Protein AF-A0A2V8V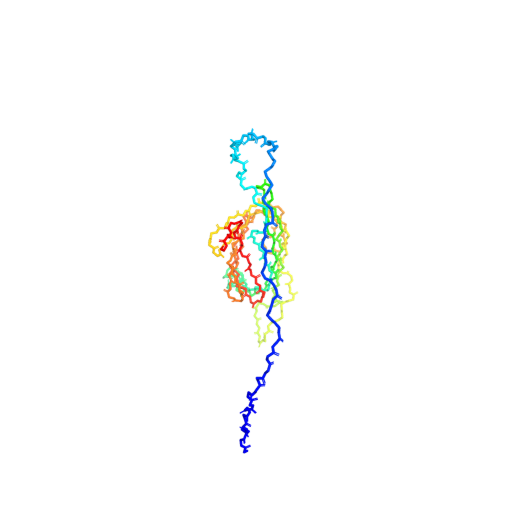1U1-F1 (afdb_monomer)

Mean predicted aligned error: 13.78 Å

Radius of gyration: 31.6 Å; Cα contacts (8 Å, |Δi|>4): 425; chains: 1; bounding box: 49×82×86 Å

Foldseek 3Di:
DDDDDDDDDDDDDDDDDDDDDDDDDDDDDDDDDPDDPPPPDDDPDLQKDWQKWKWAKKKFVQDPHPVVPSFIKIKTKTKTWIGGSNWIKIKIWIWIFTFPDSDDPDDTDGDHGQKIKIWIWGDWDDDPQKIKTWTFIQMDHVLHDHRFIWIWIWGWDFFQTWIWIWTVGVVIDITIITGHGITMDGDDSDDDD

pLDDT: mean 81.01, std 23.03, range [33.88, 98.75]

Secondary structure (DSSP, 8-state):
------------------------------------------------EEEEEEEEEEEETTTTTGGGTT---EEEEEEEEEEETTEEEEEEEEEEEEESSSS-SSPPPEEEEEEEEEEEEEEEEEETTEEEEEEEEEEEETT-EEEEEEEEEEESBSTT-EEEEEE-SSS-EEEEEEEEEEEEEE--TT---

Structure (mmCIF, N/CA/C/O backbone):
data_AF-A0A2V8V1U1-F1
#
_entry.id   AF-A0A2V8V1U1-F1
#
loop_
_atom_site.group_PDB
_atom_site.id
_atom_site.type_symbol
_atom_site.label_atom_id
_atom_site.label_alt_id
_atom_site.label_comp_id
_atom_site.label_asym_id
_atom_site.label_entity_id
_atom_site.label_seq_id
_atom_site.pdbx_PDB_ins_code
_atom_site.Cartn_x
_atom_site.Cartn_y
_atom_site.Cartn_z
_atom_site.occupancy
_atom_site.B_iso_or_equiv
_atom_site.auth_seq_id
_atom_site.auth_comp_id
_atom_site.auth_asym_id
_atom_site.auth_atom_id
_atom_site.pdbx_PDB_model_num
ATOM 1 N N . MET A 1 1 ? -8.749 -60.648 0.947 1.00 38.59 1 MET A N 1
ATOM 2 C CA . MET A 1 1 ? -9.874 -61.486 1.412 1.00 38.59 1 MET A CA 1
ATOM 3 C C . MET A 1 1 ? -10.214 -61.041 2.825 1.00 38.59 1 MET A C 1
ATOM 5 O O . MET A 1 1 ? -9.304 -60.708 3.570 1.00 38.59 1 MET A O 1
ATOM 9 N N . ILE A 1 2 ? -11.505 -60.879 3.081 1.00 36.72 2 ILE A N 1
ATOM 10 C CA . ILE A 1 2 ? -12.129 -59.980 4.059 1.00 36.72 2 ILE A CA 1
ATOM 11 C C . ILE A 1 2 ? -12.035 -60.493 5.505 1.00 36.72 2 ILE A C 1
ATOM 13 O O . ILE A 1 2 ? -12.119 -61.687 5.764 1.00 36.72 2 ILE A O 1
ATOM 17 N N . MET A 1 3 ? -11.872 -59.524 6.405 1.00 39.16 3 MET A N 1
ATOM 18 C CA . MET A 1 3 ? -11.955 -59.570 7.863 1.00 39.16 3 MET A CA 1
ATOM 19 C C . MET A 1 3 ? -13.421 -59.678 8.325 1.00 39.16 3 MET A C 1
ATOM 21 O O . MET A 1 3 ? -14.239 -58.889 7.874 1.00 39.16 3 MET A O 1
ATOM 25 N N . GLU A 1 4 ? -13.736 -60.615 9.220 1.00 41.25 4 GLU A N 1
ATOM 26 C CA . GLU A 1 4 ? -15.000 -60.803 9.973 1.00 41.25 4 GLU A CA 1
ATOM 27 C C . GLU A 1 4 ? -14.652 -61.942 10.981 1.00 41.25 4 GLU A C 1
ATOM 29 O O . GLU A 1 4 ? -13.874 -62.827 10.640 1.00 41.25 4 GLU A O 1
ATOM 34 N N . VAL A 1 5 ? -15.027 -61.992 12.262 1.00 40.12 5 VAL A N 1
ATOM 35 C CA . VAL A 1 5 ? -16.372 -61.914 12.840 1.00 40.12 5 VAL A CA 1
ATOM 36 C C . VAL A 1 5 ? -16.262 -61.796 14.381 1.00 40.12 5 VAL A C 1
ATOM 38 O O . VAL A 1 5 ? -15.591 -62.599 15.022 1.00 40.12 5 VAL A O 1
ATOM 41 N N . ARG A 1 6 ? -16.953 -60.788 14.936 1.00 42.62 6 ARG A N 1
ATOM 42 C CA . ARG A 1 6 ? -17.879 -60.752 16.107 1.00 42.62 6 ARG A CA 1
ATOM 43 C C . ARG A 1 6 ? -17.668 -61.732 17.282 1.00 42.62 6 ARG A C 1
ATOM 45 O O . ARG A 1 6 ? -17.606 -62.937 17.109 1.00 42.62 6 ARG A O 1
ATOM 52 N N . TYR A 1 7 ? -17.576 -61.246 18.525 1.00 40.53 7 TYR A N 1
ATOM 53 C CA . TYR A 1 7 ? -18.678 -60.815 19.423 1.00 40.53 7 TYR A CA 1
ATOM 54 C C . TYR A 1 7 ? -19.640 -61.939 19.847 1.00 40.53 7 TYR A C 1
ATOM 56 O O . TYR A 1 7 ? -20.463 -62.363 19.045 1.00 40.53 7 TYR A O 1
ATOM 64 N N . MET A 1 8 ? -19.564 -62.344 21.124 1.00 34.16 8 MET A N 1
ATOM 65 C CA . MET A 1 8 ? -20.569 -63.013 21.987 1.00 34.16 8 MET A CA 1
ATOM 66 C C . MET A 1 8 ? -19.783 -63.517 23.222 1.00 34.16 8 MET A C 1
ATOM 68 O O . MET A 1 8 ? -18.731 -64.112 23.055 1.00 34.16 8 MET A O 1
ATOM 72 N N . HIS A 1 9 ? -20.145 -63.276 24.484 1.00 41.19 9 HIS A N 1
ATOM 73 C CA . HIS A 1 9 ? -21.337 -63.824 25.121 1.00 41.19 9 HIS A CA 1
ATOM 74 C C . HIS A 1 9 ? -21.515 -63.246 26.547 1.00 41.19 9 HIS A C 1
ATOM 76 O O . HIS A 1 9 ? -20.563 -63.143 27.316 1.00 41.19 9 HIS A O 1
ATOM 82 N N . ARG A 1 10 ? -22.765 -62.919 26.901 1.00 43.78 10 ARG A N 1
ATOM 83 C CA . ARG A 1 10 ? -23.270 -62.645 28.263 1.00 43.78 10 ARG A CA 1
ATOM 84 C C . ARG A 1 10 ? -23.067 -63.840 29.208 1.00 43.78 10 ARG A C 1
ATOM 86 O O . ARG A 1 10 ? -23.384 -64.934 28.760 1.00 43.78 10 ARG A O 1
ATOM 93 N N . ARG A 1 11 ? -22.786 -63.597 30.504 1.00 48.97 11 ARG A N 1
ATOM 94 C CA . ARG A 1 11 ? -23.423 -64.161 31.742 1.00 48.97 11 ARG A CA 1
ATOM 95 C C . ARG A 1 11 ? -22.964 -63.291 32.940 1.00 48.97 11 ARG A C 1
ATOM 97 O O . ARG A 1 11 ? -21.777 -63.032 33.038 1.00 48.97 11 ARG A O 1
ATOM 104 N N . ILE A 1 12 ? -23.821 -62.532 33.636 1.00 43.22 12 ILE A N 1
ATOM 105 C CA . ILE A 1 12 ? -24.708 -62.879 34.776 1.00 43.22 12 ILE A CA 1
ATOM 106 C C . ILE A 1 12 ? -23.950 -63.445 35.991 1.00 43.22 12 ILE A C 1
ATOM 108 O O . ILE A 1 12 ? -23.605 -64.615 35.961 1.00 43.22 12 ILE A O 1
ATOM 112 N N . GLU A 1 13 ? -23.786 -62.618 37.036 1.00 45.59 13 GLU A N 1
ATOM 113 C CA . GLU A 1 13 ? -23.925 -62.904 38.488 1.00 45.59 13 GLU A CA 1
ATOM 114 C C . GLU A 1 13 ? -23.726 -61.563 39.246 1.00 45.59 13 GLU A C 1
ATOM 116 O O . GLU A 1 13 ? -22.734 -60.879 39.036 1.00 45.59 13 GLU A O 1
ATOM 121 N N . LEU A 1 14 ? -24.775 -60.934 39.798 1.00 39.44 14 LEU A N 1
ATOM 122 C CA . LEU A 1 14 ? -25.347 -61.088 41.152 1.00 39.44 14 LEU A CA 1
ATOM 123 C C . LEU A 1 14 ? -24.460 -60.539 42.294 1.00 39.44 14 LEU A C 1
ATOM 125 O O . LEU A 1 14 ? -23.322 -60.947 42.447 1.00 39.44 14 LEU A O 1
ATOM 129 N N . LEU A 1 15 ? -25.089 -59.702 43.142 1.00 35.56 15 LEU A N 1
ATOM 130 C CA . LEU A 1 15 ? -24.624 -59.086 44.408 1.00 35.56 15 LEU A CA 1
ATOM 131 C C . LEU A 1 15 ? -23.734 -57.832 44.222 1.00 35.56 15 LEU A C 1
ATOM 133 O O . LEU A 1 15 ? -22.641 -57.915 43.700 1.00 35.56 15 LEU A O 1
ATOM 137 N N . SER A 1 16 ? -24.114 -56.615 44.623 1.00 39.69 16 SER A N 1
ATOM 138 C CA . SER A 1 16 ? -24.697 -56.242 45.910 1.00 39.69 16 SER A CA 1
ATOM 139 C C . SER A 1 16 ? -25.664 -55.051 45.791 1.00 39.69 16 SER A C 1
ATOM 141 O O . SER A 1 16 ? -25.444 -54.063 45.097 1.00 39.69 16 SER A O 1
ATOM 143 N N . ARG A 1 17 ? -26.789 -55.180 46.493 1.00 42.62 17 ARG A N 1
ATOM 144 C CA . ARG A 1 17 ? -27.881 -54.213 46.601 1.00 42.62 17 ARG A CA 1
ATOM 145 C C . ARG A 1 17 ? -28.072 -53.986 48.098 1.00 42.62 17 ARG A C 1
ATOM 147 O O . ARG A 1 17 ? -28.420 -54.954 48.768 1.00 42.62 17 ARG A O 1
ATOM 154 N N . ARG A 1 18 ? -27.785 -52.776 48.596 1.00 42.75 18 ARG A N 1
ATO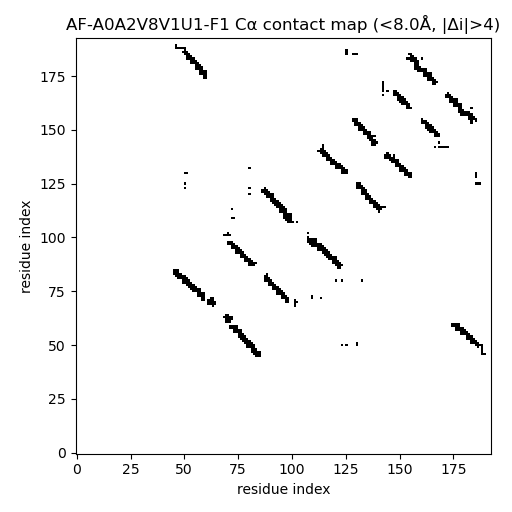M 155 C CA . ARG A 1 18 ? -28.079 -52.176 49.931 1.00 42.75 18 ARG A CA 1
ATOM 156 C C . ARG A 1 18 ? -27.059 -51.027 50.099 1.00 42.75 18 ARG A C 1
ATOM 158 O O . ARG A 1 18 ? -25.889 -51.259 49.859 1.00 42.75 18 ARG A O 1
ATOM 165 N N . LEU A 1 19 ? -27.381 -49.784 50.441 1.00 46.94 19 LEU A N 1
ATOM 166 C CA . LEU A 1 19 ? -28.450 -49.262 51.282 1.00 46.94 19 LEU A CA 1
ATOM 167 C C . LEU A 1 19 ? -28.974 -47.914 50.755 1.00 46.94 19 LEU A C 1
ATOM 169 O O . LEU A 1 19 ? -28.213 -47.052 50.328 1.00 46.94 19 LEU A O 1
ATOM 173 N N . ILE A 1 20 ? -30.285 -47.742 50.895 1.00 49.69 20 ILE A N 1
ATOM 174 C CA . ILE A 1 20 ? -31.000 -46.468 50.978 1.00 49.69 20 ILE A CA 1
ATOM 175 C C . ILE A 1 20 ? -31.190 -46.194 52.476 1.00 49.69 20 ILE A C 1
ATOM 177 O O . ILE A 1 20 ? -31.625 -47.107 53.174 1.00 49.69 20 ILE A O 1
ATOM 181 N N . CYS A 1 21 ? -30.909 -44.976 52.949 1.00 33.88 21 CYS A N 1
ATOM 182 C CA . CYS A 1 21 ? -31.717 -44.282 53.963 1.00 33.88 21 CYS A CA 1
ATOM 183 C C . CYS A 1 21 ? -31.290 -42.796 54.075 1.00 33.88 21 CYS A C 1
ATOM 185 O O . CYS A 1 21 ? -30.099 -42.538 54.239 1.00 33.88 21 CYS A O 1
ATOM 187 N N . PRO A 1 22 ? -32.233 -41.836 53.959 1.00 49.19 22 PRO A N 1
ATOM 188 C CA . PRO A 1 22 ? -32.021 -40.394 54.148 1.00 49.19 22 PRO A CA 1
ATOM 189 C C . PRO A 1 22 ? -32.159 -40.023 55.646 1.00 49.19 22 PRO A C 1
ATOM 191 O O . PRO A 1 22 ? -31.978 -40.896 56.483 1.00 49.19 22 PRO A O 1
ATOM 194 N N . VAL A 1 23 ? -32.526 -38.772 55.975 1.00 40.06 23 VAL A N 1
ATOM 195 C CA . VAL A 1 23 ? -32.596 -38.113 57.312 1.00 40.06 23 VAL A CA 1
ATOM 196 C C . VAL A 1 23 ? -31.248 -37.416 57.626 1.00 40.06 23 VAL A C 1
ATOM 198 O O . VAL A 1 23 ? -30.212 -38.058 57.646 1.00 40.06 23 VAL A O 1
ATOM 201 N N . ILE A 1 24 ? -31.128 -36.089 57.767 1.00 49.16 24 ILE A N 1
ATOM 202 C CA . ILE A 1 24 ? -31.779 -35.210 58.751 1.00 49.16 24 ILE A CA 1
ATOM 203 C C . ILE A 1 24 ? -31.925 -33.776 58.204 1.00 49.16 24 ILE A C 1
ATOM 205 O O . ILE A 1 24 ? -31.000 -33.177 57.665 1.00 49.16 24 ILE A O 1
ATOM 209 N N . MET A 1 25 ? -33.129 -33.248 58.411 1.00 45.53 25 MET A N 1
ATOM 210 C CA . MET A 1 25 ? -33.588 -31.870 58.257 1.00 45.53 25 MET A CA 1
ATOM 211 C C . MET A 1 25 ? -33.050 -31.003 59.410 1.00 45.53 25 MET A C 1
ATOM 213 O O . MET A 1 25 ? -33.203 -31.376 60.570 1.00 45.53 25 MET A O 1
ATOM 217 N N . GLY A 1 26 ? -32.456 -29.846 59.107 1.00 39.19 26 GLY A N 1
ATOM 218 C CA . GLY A 1 26 ? -32.003 -28.872 60.105 1.00 39.19 26 GLY A CA 1
ATOM 219 C C . GLY A 1 26 ? -32.136 -27.441 59.588 1.00 39.19 26 GLY A C 1
ATOM 220 O O . GLY A 1 26 ? -31.324 -26.992 58.785 1.00 39.19 26 GLY A O 1
ATOM 221 N N . LEU A 1 27 ? -33.183 -26.745 60.037 1.00 45.72 27 LEU A N 1
ATOM 222 C CA . LEU A 1 27 ? -33.369 -25.300 59.889 1.00 45.72 27 LEU A CA 1
ATOM 223 C C . LEU A 1 27 ? -32.394 -24.544 60.807 1.00 45.72 27 LEU A C 1
ATOM 225 O O . LEU A 1 27 ? -32.401 -24.783 62.013 1.00 45.72 27 LEU A O 1
ATOM 229 N N . ALA A 1 28 ? -31.680 -23.551 60.272 1.00 40.31 28 ALA A N 1
ATOM 230 C CA . ALA A 1 28 ? -31.233 -22.387 61.039 1.00 40.31 28 ALA A CA 1
ATOM 231 C C . ALA A 1 28 ? -31.070 -21.163 60.118 1.00 40.31 28 ALA A C 1
ATOM 233 O O . ALA A 1 28 ? -30.229 -21.131 59.223 1.00 40.31 28 ALA A O 1
ATOM 234 N N . LEU A 1 29 ? -31.933 -20.173 60.351 1.00 47.03 29 LEU A N 1
ATOM 235 C CA . LEU A 1 29 ? -31.949 -18.831 59.772 1.00 47.03 29 LEU A CA 1
ATOM 236 C C . LEU A 1 29 ? -30.733 -18.018 60.232 1.00 47.03 29 LEU A C 1
ATOM 238 O O . LEU A 1 29 ? -30.583 -17.838 61.436 1.00 47.03 29 LEU A O 1
ATOM 242 N N . ILE A 1 30 ? -29.970 -17.425 59.306 1.00 49.66 30 ILE A N 1
ATOM 243 C CA . ILE A 1 30 ? -29.202 -16.188 59.542 1.00 49.66 30 ILE A CA 1
ATOM 244 C C . ILE A 1 30 ? -29.251 -15.348 58.258 1.00 49.66 30 ILE A C 1
ATOM 246 O O . ILE A 1 30 ? -28.883 -15.812 57.182 1.00 49.66 30 ILE A O 1
ATOM 250 N N . GLY A 1 31 ? -29.789 -14.133 58.380 1.00 45.91 31 GLY A N 1
ATOM 251 C CA . GLY A 1 31 ? -30.043 -13.216 57.274 1.00 45.91 31 GLY A CA 1
ATOM 252 C C . GLY A 1 31 ? -28.784 -12.601 56.666 1.00 45.91 31 GLY A C 1
ATOM 253 O O . GLY A 1 31 ? -27.779 -12.396 57.342 1.00 45.91 31 GLY A O 1
ATOM 254 N N . LEU A 1 32 ? -28.888 -12.240 55.387 1.00 44.59 32 LEU A N 1
ATOM 255 C CA . LEU A 1 32 ? -27.945 -11.361 54.709 1.00 44.59 32 LEU A CA 1
ATOM 256 C C . LEU A 1 32 ? -28.687 -10.463 53.710 1.00 44.59 32 LEU A C 1
ATOM 258 O O . LEU A 1 32 ? -29.246 -10.927 52.724 1.00 44.59 32 LEU A O 1
ATOM 262 N N . ALA A 1 33 ? -28.679 -9.176 54.058 1.00 51.12 33 ALA A N 1
ATOM 263 C CA . ALA A 1 33 ? -28.722 -7.979 53.224 1.00 51.12 33 ALA A CA 1
ATOM 264 C C . ALA A 1 33 ? -29.684 -7.929 52.020 1.00 51.12 33 ALA A C 1
ATOM 266 O O . ALA A 1 33 ? -29.437 -8.479 50.950 1.00 51.12 33 ALA A O 1
ATOM 267 N N . VAL A 1 34 ? -30.689 -7.057 52.153 1.00 52.03 34 VAL A N 1
ATOM 268 C CA . VAL A 1 34 ? -31.271 -6.312 51.030 1.00 52.03 34 VAL A CA 1
ATOM 269 C C . VAL A 1 34 ? -30.165 -5.416 50.454 1.00 52.03 34 VAL A C 1
ATOM 271 O O . VAL A 1 34 ? -29.954 -4.292 50.903 1.00 52.03 34 VAL A O 1
ATOM 274 N N . GLY A 1 35 ? -29.394 -5.954 49.511 1.00 45.31 35 GLY A N 1
ATOM 275 C CA . GLY A 1 35 ? -28.472 -5.198 48.672 1.00 45.31 35 GLY A CA 1
ATOM 276 C C . GLY A 1 35 ? -29.238 -4.624 47.487 1.00 45.31 35 GLY A C 1
ATOM 277 O O . GLY A 1 35 ? -29.896 -5.358 46.758 1.00 45.31 35 GLY A O 1
ATOM 278 N N . ALA A 1 36 ? -29.190 -3.304 47.344 1.00 47.34 36 ALA A N 1
ATOM 279 C CA . ALA A 1 36 ? -29.844 -2.533 46.302 1.00 47.34 36 ALA A CA 1
ATOM 280 C C . ALA A 1 36 ? -29.736 -3.176 44.906 1.00 47.34 36 ALA A C 1
ATOM 282 O O . ALA A 1 36 ? -28.644 -3.541 44.470 1.00 47.34 36 ALA A O 1
ATOM 283 N N . PHE A 1 37 ? -30.842 -3.181 44.153 1.00 46.47 37 PHE A N 1
ATOM 284 C CA . PHE A 1 37 ? -30.777 -3.135 42.693 1.00 46.47 37 PHE A CA 1
ATOM 285 C C . PHE A 1 37 ? -30.164 -1.784 42.305 1.00 46.47 37 PHE A C 1
ATOM 287 O O . PHE A 1 37 ? -30.850 -0.817 41.974 1.00 46.47 37 PHE A O 1
ATOM 294 N N . GLY A 1 38 ? -28.843 -1.704 42.437 1.00 41.16 38 GLY A N 1
ATOM 295 C CA . GLY A 1 38 ? -28.036 -0.658 41.854 1.00 41.16 38 GLY A CA 1
ATOM 296 C C . GLY A 1 38 ? -28.192 -0.756 40.347 1.00 41.16 38 GLY A C 1
ATOM 297 O O . GLY A 1 38 ? -27.768 -1.720 39.719 1.00 41.16 38 GLY A O 1
ATOM 298 N N . LYS A 1 39 ? -28.842 0.254 39.785 1.00 46.06 39 LYS A N 1
ATOM 299 C CA . LYS A 1 39 ? -28.828 0.609 38.372 1.00 46.06 39 LYS A CA 1
ATOM 300 C C . LYS A 1 39 ? -27.392 0.530 37.829 1.00 46.06 39 LYS A C 1
ATOM 302 O O . LYS A 1 39 ? -26.635 1.481 37.990 1.00 46.06 39 LYS A O 1
ATOM 307 N N . GLN A 1 40 ? -27.015 -0.562 37.161 1.00 38.78 40 GLN A N 1
ATOM 308 C CA . GLN A 1 40 ? -25.860 -0.552 36.260 1.00 38.78 40 GLN A CA 1
ATOM 309 C C . GLN A 1 40 ? -26.303 0.068 34.937 1.00 38.78 40 GLN A C 1
ATOM 311 O O . GLN A 1 40 ? -26.580 -0.616 33.958 1.00 38.78 40 GLN A O 1
ATOM 316 N N . ASN A 1 41 ? -26.401 1.396 34.936 1.00 46.94 41 ASN A N 1
ATOM 317 C CA . ASN A 1 41 ? -26.214 2.146 33.707 1.00 46.94 41 ASN A CA 1
ATOM 318 C C . ASN A 1 41 ? -24.718 2.424 33.542 1.00 46.94 41 ASN A C 1
ATOM 320 O O . ASN A 1 41 ? -24.028 2.721 34.516 1.00 46.94 41 ASN A O 1
ATOM 324 N N . SER A 1 42 ? -24.305 2.420 32.275 1.00 47.66 42 SER A N 1
ATOM 325 C CA . SER A 1 42 ? -23.073 2.978 31.708 1.00 47.66 42 SER A CA 1
ATOM 326 C C . SER A 1 42 ? -21.750 2.297 32.074 1.00 47.66 42 SER A C 1
ATOM 328 O O . 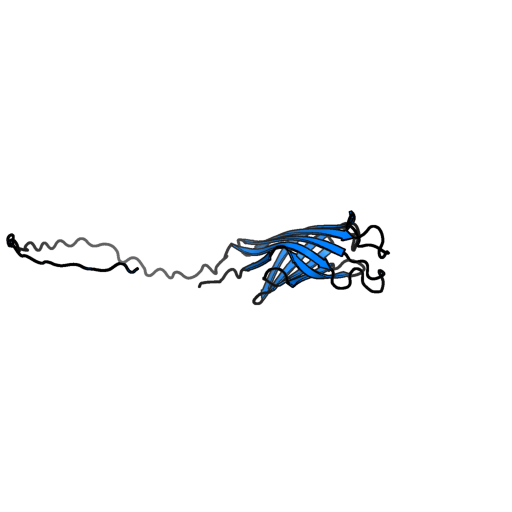SER A 1 42 ? -21.104 2.639 33.054 1.00 47.66 42 SER A O 1
ATOM 330 N N . ASN A 1 43 ? -21.263 1.470 31.151 1.00 41.16 43 ASN A N 1
ATOM 331 C CA . ASN A 1 43 ? -20.186 1.948 30.290 1.00 41.16 43 ASN A CA 1
ATOM 332 C C . ASN A 1 43 ? -20.619 1.704 28.844 1.00 41.16 43 ASN A C 1
ATOM 334 O O . ASN A 1 43 ? -20.788 0.564 28.431 1.00 41.16 43 ASN A O 1
ATOM 338 N N . THR A 1 44 ? -20.861 2.771 28.085 1.00 47.12 44 THR A N 1
ATOM 339 C CA . THR A 1 44 ? -20.720 2.697 26.629 1.00 47.12 44 THR A CA 1
ATOM 340 C C . THR A 1 44 ? -19.327 2.149 26.364 1.00 47.12 44 THR A C 1
ATOM 342 O O . THR A 1 44 ? -18.351 2.769 26.787 1.00 47.12 44 THR A O 1
ATOM 345 N N . ASP A 1 45 ? -19.264 0.966 25.760 1.00 49.50 45 ASP A N 1
ATOM 346 C CA . ASP A 1 45 ? -18.043 0.244 25.439 1.00 49.50 45 ASP A CA 1
ATOM 347 C C . ASP A 1 45 ? -16.992 1.186 24.837 1.00 49.50 45 ASP A C 1
ATOM 349 O O . ASP A 1 45 ? -17.055 1.583 23.672 1.00 49.50 45 ASP A O 1
ATOM 353 N N . LEU A 1 46 ? -15.966 1.507 25.625 1.00 56.25 46 LEU A N 1
ATOM 354 C CA . LEU A 1 46 ? -14.674 1.937 25.097 1.00 56.25 46 LEU A CA 1
ATOM 355 C C . LEU A 1 46 ? -13.951 0.686 24.580 1.00 56.25 46 LEU A C 1
ATOM 357 O O . LEU A 1 46 ? -12.854 0.376 25.042 1.00 56.25 46 LEU A O 1
ATOM 361 N N . ALA A 1 47 ? -14.607 -0.072 23.692 1.00 63.75 47 ALA A N 1
ATOM 362 C CA . ALA A 1 47 ? -14.102 -1.330 23.167 1.00 63.75 47 ALA A CA 1
ATOM 363 C C . ALA A 1 47 ? -12.681 -1.107 22.642 1.00 63.75 47 ALA A C 1
ATOM 365 O O . ALA A 1 47 ? -12.451 -0.285 21.748 1.00 63.75 47 ALA A O 1
ATOM 366 N N . SER A 1 48 ? -11.730 -1.795 23.273 1.00 78.88 48 SER A N 1
ATOM 367 C CA . SER A 1 48 ? -10.335 -1.804 22.868 1.00 78.88 48 SER A CA 1
ATOM 368 C C . SER A 1 48 ? -10.094 -3.028 21.998 1.00 78.88 48 SER A C 1
ATOM 370 O O . SER A 1 48 ? -10.547 -4.124 22.332 1.00 78.88 48 SER A O 1
ATOM 372 N N . GLY A 1 49 ? -9.411 -2.854 20.873 1.00 90.25 49 GLY A N 1
ATOM 373 C CA . GLY A 1 49 ? -9.111 -3.960 19.976 1.00 90.25 49 GLY A CA 1
ATOM 374 C C . GLY A 1 49 ? -8.582 -3.523 18.619 1.00 90.25 49 GLY A C 1
ATOM 375 O O . GLY A 1 49 ? -8.704 -2.368 18.212 1.00 90.25 49 GLY A O 1
ATOM 376 N N . THR A 1 50 ? -8.001 -4.479 17.898 1.00 93.44 50 THR A N 1
ATOM 377 C CA . THR A 1 50 ? -7.574 -4.281 16.511 1.00 93.44 50 THR A CA 1
ATOM 378 C C . THR A 1 50 ? -8.788 -4.014 15.621 1.00 93.44 50 THR A C 1
ATOM 380 O O . THR A 1 50 ? -9.735 -4.795 15.620 1.00 93.44 50 THR A O 1
ATOM 383 N N . ILE A 1 51 ? -8.721 -2.951 14.824 1.00 95.38 51 ILE A N 1
ATOM 384 C CA . ILE A 1 51 ? -9.733 -2.561 13.834 1.00 95.38 51 ILE A CA 1
ATOM 385 C C . ILE A 1 51 ? -9.404 -3.190 12.483 1.00 95.38 51 ILE A C 1
ATOM 387 O O . ILE A 1 51 ? -10.246 -3.778 11.806 1.00 95.38 51 ILE A O 1
ATOM 391 N N . ALA A 1 52 ? -8.151 -3.059 12.061 1.00 97.38 52 ALA A N 1
ATOM 392 C CA . ALA A 1 52 ? -7.692 -3.595 10.797 1.00 97.38 52 ALA A CA 1
ATOM 393 C C . ALA A 1 52 ? -6.201 -3.894 10.881 1.00 97.38 52 ALA A C 1
ATOM 395 O O . ALA A 1 52 ? -5.441 -3.176 11.524 1.00 97.38 52 ALA A O 1
ATOM 396 N N . ARG A 1 53 ? -5.769 -4.966 10.230 1.00 98.31 53 ARG A N 1
ATOM 397 C CA . ARG A 1 53 ? -4.348 -5.280 10.089 1.00 98.31 53 ARG A CA 1
ATOM 398 C C . ARG A 1 53 ? -4.107 -6.064 8.823 1.00 98.31 53 ARG A C 1
ATOM 400 O O . ARG A 1 53 ? -4.970 -6.832 8.392 1.00 98.31 53 ARG A O 1
ATOM 407 N N . GLY A 1 54 ? -2.919 -5.954 8.273 1.00 98.31 54 GLY A N 1
ATOM 408 C CA . GLY A 1 54 ? -2.579 -6.715 7.093 1.00 98.31 54 GLY A CA 1
ATOM 409 C C . GLY A 1 54 ? -1.165 -6.461 6.644 1.00 98.31 54 GLY A C 1
ATOM 410 O O . GLY A 1 54 ? -0.577 -5.435 6.963 1.00 98.31 54 GLY A O 1
ATOM 411 N N . ALA A 1 55 ? -0.634 -7.420 5.904 1.00 98.69 55 ALA A N 1
ATOM 412 C CA . ALA A 1 55 ? 0.623 -7.255 5.210 1.00 98.69 55 ALA A CA 1
ATOM 413 C C . ALA A 1 55 ? 0.648 -8.145 3.974 1.00 98.69 55 ALA A C 1
ATOM 415 O O . ALA A 1 55 ? -0.026 -9.184 3.932 1.00 98.69 55 ALA A O 1
ATOM 416 N N . GLY A 1 56 ? 1.429 -7.738 2.983 1.00 98.50 56 GLY A N 1
ATOM 417 C CA . GLY A 1 56 ? 1.592 -8.515 1.772 1.00 98.50 56 GLY A CA 1
ATOM 418 C C . GLY A 1 56 ? 2.264 -7.770 0.636 1.00 98.50 56 GLY A C 1
ATOM 419 O O . GLY A 1 56 ? 2.536 -6.573 0.718 1.00 98.50 56 GLY A O 1
ATOM 420 N N . THR A 1 57 ? 2.514 -8.513 -0.435 1.00 98.69 57 THR A N 1
ATOM 421 C CA . THR A 1 57 ? 3.005 -7.964 -1.698 1.00 98.69 57 THR A CA 1
ATOM 422 C C . THR A 1 57 ? 1.814 -7.642 -2.582 1.00 98.69 57 THR A C 1
ATOM 424 O O . THR A 1 57 ? 0.943 -8.493 -2.773 1.00 98.69 57 THR A O 1
ATOM 427 N N . THR A 1 58 ? 1.780 -6.446 -3.151 1.00 98.50 58 THR A N 1
ATOM 428 C CA . THR A 1 58 ? 0.755 -6.022 -4.102 1.00 98.50 58 THR A CA 1
ATOM 429 C C . THR A 1 58 ? 1.386 -5.619 -5.439 1.00 98.50 58 THR A C 1
ATOM 431 O O . THR A 1 58 ? 2.609 -5.503 -5.574 1.00 98.50 58 THR A O 1
ATOM 434 N N . ILE A 1 59 ? 0.533 -5.377 -6.431 1.00 97.56 59 ILE A N 1
ATOM 435 C CA . ILE A 1 59 ? 0.885 -4.680 -7.666 1.00 97.56 59 ILE A CA 1
ATOM 436 C C . ILE A 1 59 ? -0.041 -3.482 -7.878 1.00 97.56 59 ILE A C 1
ATOM 438 O O . ILE A 1 59 ? -1.255 -3.593 -7.684 1.00 97.56 59 ILE A O 1
ATOM 442 N N . ILE A 1 60 ? 0.517 -2.353 -8.321 1.00 96.00 60 ILE A N 1
ATOM 443 C CA . ILE A 1 60 ? -0.274 -1.186 -8.729 1.00 96.00 60 ILE A CA 1
ATOM 444 C C . ILE A 1 60 ? -0.948 -1.493 -10.071 1.00 96.00 60 ILE A C 1
ATOM 446 O O . ILE A 1 60 ? -0.285 -1.716 -11.089 1.00 96.00 60 ILE A O 1
ATOM 450 N N . GLN A 1 61 ? -2.278 -1.493 -10.086 1.00 95.06 61 GLN A N 1
ATOM 451 C CA . GLN A 1 61 ? -3.083 -1.707 -11.280 1.00 95.06 61 GLN A CA 1
ATOM 452 C C . GLN A 1 61 ? -2.800 -0.610 -12.314 1.00 95.06 61 GLN A C 1
ATOM 454 O O . GLN A 1 61 ? -2.993 0.574 -12.057 1.00 95.06 61 GLN A O 1
ATOM 459 N N . GLY A 1 62 ? -2.353 -1.013 -13.507 1.00 91.00 62 GLY A N 1
ATOM 460 C CA . GLY A 1 62 ? -1.964 -0.077 -14.568 1.00 91.00 62 GLY A CA 1
ATOM 461 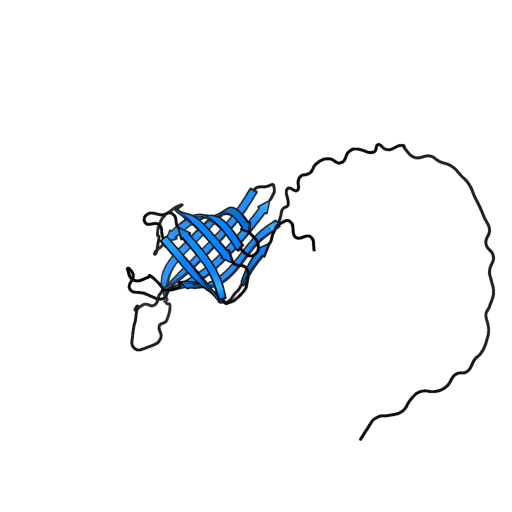C C . GLY A 1 62 ? -0.609 0.611 -14.344 1.00 91.00 62 GLY A C 1
ATOM 462 O O . GLY A 1 62 ? -0.228 1.466 -15.145 1.00 91.00 62 GLY A O 1
ATOM 463 N N . GLY A 1 63 ? 0.136 0.239 -13.298 1.00 90.62 63 GLY A N 1
ATOM 464 C CA . GLY A 1 63 ? 1.458 0.792 -13.015 1.00 90.62 63 GLY A CA 1
ATOM 465 C C . GLY A 1 63 ? 1.428 2.297 -12.738 1.00 90.62 63 GLY A C 1
ATOM 466 O O . GLY A 1 63 ? 0.505 2.813 -12.116 1.00 90.62 63 GLY A O 1
ATOM 467 N N . THR A 1 64 ? 2.422 3.024 -13.244 1.00 86.12 64 THR A N 1
ATOM 468 C CA . THR A 1 64 ? 2.504 4.497 -13.157 1.00 86.12 64 THR A CA 1
ATOM 469 C C . THR A 1 64 ? 1.500 5.242 -14.055 1.00 86.12 64 THR A C 1
ATOM 471 O O . THR A 1 64 ? 1.519 6.472 -14.117 1.00 86.12 64 THR A O 1
ATOM 474 N N . GLY A 1 65 ? 0.616 4.522 -14.757 1.00 82.31 65 GLY A N 1
ATOM 475 C CA . GLY A 1 65 ? -0.398 5.090 -15.645 1.00 82.31 65 GLY A CA 1
ATOM 476 C C . GLY A 1 65 ? 0.162 5.668 -16.948 1.00 82.31 65 GLY A C 1
ATOM 477 O O . GLY A 1 65 ? 1.366 5.644 -17.208 1.00 82.31 65 GLY A O 1
ATOM 478 N N . SER A 1 66 ? -0.726 6.211 -17.787 1.00 75.44 66 SER A N 1
ATOM 479 C CA . SER A 1 66 ? -0.375 6.728 -19.120 1.00 75.44 66 SER A CA 1
ATOM 480 C C . SER A 1 66 ? 0.611 7.894 -19.070 1.00 75.44 66 SER A C 1
ATOM 482 O O . SER A 1 66 ? 1.538 7.944 -19.873 1.00 75.44 66 SER A O 1
ATOM 484 N N . ALA A 1 67 ? 0.456 8.791 -18.095 1.00 73.19 67 ALA A N 1
ATOM 485 C CA . ALA A 1 67 ? 1.378 9.903 -17.872 1.00 73.19 67 ALA A CA 1
ATOM 486 C C . ALA A 1 67 ? 2.774 9.437 -17.417 1.00 73.19 67 ALA A C 1
ATOM 488 O O . ALA A 1 67 ? 3.753 10.148 -17.622 1.00 73.19 67 ALA A O 1
ATOM 489 N N . GLY A 1 68 ? 2.866 8.245 -16.820 1.00 69.00 68 GLY A N 1
ATOM 490 C CA . GLY A 1 68 ? 4.102 7.657 -16.314 1.00 69.00 68 GLY A CA 1
ATOM 491 C C . GLY A 1 68 ? 4.661 6.518 -17.166 1.00 69.00 68 GLY A C 1
ATOM 492 O O . GLY A 1 68 ? 5.597 5.866 -16.714 1.00 69.00 68 GLY A O 1
ATOM 493 N N . GLY A 1 69 ? 4.104 6.241 -18.351 1.00 79.56 69 GLY A N 1
ATOM 494 C CA . GLY A 1 69 ? 4.587 5.189 -19.255 1.00 79.56 69 GLY A CA 1
ATOM 495 C C . GLY A 1 69 ? 4.202 3.751 -18.877 1.00 79.56 69 GLY A C 1
ATOM 496 O O . GLY A 1 69 ? 4.840 2.822 -19.364 1.00 79.56 69 GLY A O 1
ATOM 497 N N . PHE A 1 70 ? 3.176 3.557 -18.035 1.00 85.56 70 PHE A N 1
ATOM 498 C CA . PHE A 1 70 ? 2.669 2.248 -17.583 1.00 85.56 70 PHE A CA 1
ATOM 499 C C . PHE A 1 70 ? 3.740 1.333 -16.965 1.00 85.56 70 PHE A C 1
ATOM 501 O O . PHE A 1 70 ? 3.720 0.114 -17.145 1.00 85.56 70 PHE A O 1
ATOM 508 N N . VAL A 1 71 ? 4.681 1.910 -16.217 1.00 92.44 71 VAL A N 1
ATOM 509 C CA . VAL A 1 71 ? 5.745 1.142 -15.558 1.00 92.44 71 VAL A CA 1
ATOM 510 C C . VAL A 1 71 ? 5.128 0.286 -14.455 1.00 92.44 71 VAL A C 1
ATOM 512 O O . VAL A 1 71 ? 4.467 0.847 -13.577 1.00 92.44 71 VAL A O 1
ATOM 515 N N . PRO A 1 72 ? 5.313 -1.046 -14.461 1.00 93.75 72 PRO A N 1
ATOM 516 C CA . PRO A 1 72 ? 4.771 -1.891 -13.410 1.00 93.75 72 PRO A CA 1
ATOM 517 C C . PRO A 1 72 ? 5.470 -1.582 -12.086 1.00 93.75 72 PRO A C 1
ATOM 519 O O . PRO A 1 72 ? 6.683 -1.371 -12.040 1.00 93.75 72 PRO A O 1
ATOM 522 N N . VAL A 1 73 ? 4.705 -1.593 -10.998 1.00 95.69 73 VAL A N 1
ATOM 523 C CA . VAL A 1 73 ? 5.212 -1.324 -9.651 1.00 95.69 73 VAL A CA 1
ATOM 524 C C . VAL A 1 73 ? 4.680 -2.394 -8.713 1.00 95.69 73 VAL A C 1
ATOM 526 O O . VAL A 1 73 ? 3.466 -2.561 -8.594 1.00 95.69 73 VAL A O 1
ATOM 529 N N . LEU A 1 74 ? 5.592 -3.111 -8.060 1.00 97.81 74 LEU A N 1
ATOM 530 C CA . LEU A 1 74 ? 5.257 -3.981 -6.939 1.00 97.81 74 LEU A CA 1
ATOM 531 C C . LEU A 1 74 ? 5.374 -3.180 -5.655 1.00 97.81 74 LEU A C 1
ATOM 533 O O . LEU A 1 74 ? 6.356 -2.455 -5.486 1.00 97.81 74 LEU A O 1
ATOM 537 N N . THR A 1 75 ? 4.437 -3.351 -4.735 1.00 97.94 75 THR A N 1
ATOM 538 C CA . THR A 1 75 ? 4.582 -2.808 -3.386 1.00 97.94 75 THR A CA 1
ATOM 539 C C . THR A 1 75 ? 4.610 -3.926 -2.356 1.00 97.94 75 THR A C 1
ATOM 541 O O . THR A 1 75 ? 4.151 -5.042 -2.590 1.00 97.94 75 THR A O 1
ATOM 544 N N . THR A 1 76 ? 5.201 -3.641 -1.207 1.00 98.31 76 THR A N 1
ATOM 545 C CA . THR A 1 76 ? 5.041 -4.425 0.007 1.00 98.31 76 THR A CA 1
ATOM 546 C C . THR A 1 76 ? 4.394 -3.506 1.023 1.00 98.31 76 THR A C 1
ATOM 548 O O . THR A 1 76 ? 5.015 -2.532 1.449 1.00 98.31 76 THR A O 1
ATOM 551 N N . ILE A 1 77 ? 3.146 -3.806 1.369 1.00 98.25 77 ILE A N 1
ATOM 552 C CA . ILE A 1 77 ? 2.348 -3.046 2.328 1.00 98.25 77 ILE A CA 1
ATOM 553 C C . ILE A 1 77 ? 2.320 -3.786 3.657 1.00 98.25 77 ILE A C 1
ATOM 555 O O . ILE A 1 77 ? 2.188 -5.012 3.687 1.00 98.25 77 ILE A O 1
ATOM 559 N N . ALA A 1 78 ? 2.361 -3.031 4.750 1.00 98.69 78 ALA A N 1
ATOM 560 C CA . ALA A 1 78 ? 1.958 -3.481 6.070 1.00 98.69 78 ALA A CA 1
ATOM 561 C C . ALA A 1 78 ? 1.175 -2.374 6.783 1.00 98.69 78 ALA A C 1
ATOM 563 O O . ALA A 1 78 ? 1.499 -1.198 6.668 1.00 98.69 78 ALA A O 1
ATOM 564 N N . PHE A 1 79 ? 0.136 -2.744 7.520 1.00 98.69 79 PHE A N 1
ATOM 565 C CA . PHE A 1 79 ? -0.598 -1.815 8.368 1.00 98.69 79 PHE A CA 1
ATOM 566 C C . PHE A 1 79 ? -1.167 -2.521 9.592 1.00 98.69 79 PHE A C 1
ATOM 568 O O . PHE A 1 79 ? -1.515 -3.711 9.559 1.00 98.69 79 PHE A O 1
ATOM 575 N N . HIS A 1 80 ? -1.316 -1.758 10.663 1.00 98.12 80 HIS A N 1
ATOM 576 C CA . HIS A 1 80 ? -1.989 -2.177 11.879 1.00 98.12 80 HIS A CA 1
ATOM 577 C C . HIS A 1 80 ? -2.699 -0.971 12.478 1.00 98.12 80 HIS A C 1
ATOM 579 O O . HIS A 1 80 ? -2.058 0.037 12.731 1.00 98.12 80 HIS A O 1
ATOM 585 N N . ALA A 1 81 ? -4.004 -1.077 12.698 1.00 97.94 81 ALA A N 1
ATOM 586 C CA . ALA A 1 81 ? -4.813 -0.052 13.335 1.00 97.94 81 ALA A CA 1
ATOM 587 C C . ALA A 1 81 ? -5.618 -0.670 14.474 1.00 97.94 81 ALA A C 1
ATOM 589 O O . ALA A 1 81 ? -6.274 -1.706 14.305 1.00 97.94 81 ALA A O 1
ATOM 590 N N . GLU A 1 82 ? -5.612 -0.006 15.617 1.00 96.12 82 GLU A N 1
ATOM 591 C CA . GLU A 1 82 ? -6.327 -0.402 16.819 1.00 96.12 82 GLU A CA 1
ATOM 592 C C . GLU A 1 82 ? -7.128 0.761 17.394 1.00 96.12 82 GLU A C 1
ATOM 594 O O . GLU A 1 82 ? -6.861 1.931 17.123 1.00 96.12 82 GLU A O 1
ATOM 599 N N . LYS A 1 83 ? -8.150 0.418 18.176 1.00 94.38 83 LYS A N 1
ATOM 600 C CA . LYS A 1 83 ? -8.907 1.358 18.990 1.00 94.38 83 LYS A CA 1
ATOM 601 C C . LYS A 1 83 ? -8.585 1.091 20.449 1.00 94.38 83 LYS A C 1
ATOM 603 O O . LYS A 1 83 ? -8.619 -0.058 20.883 1.00 94.38 83 LYS A O 1
ATOM 608 N N . SER A 1 84 ? -8.330 2.132 21.226 1.00 90.19 84 SER A N 1
ATOM 609 C CA . SER A 1 84 ? -8.217 2.036 22.681 1.00 90.19 84 SER A CA 1
ATOM 610 C C . SER A 1 84 ? -8.747 3.307 23.324 1.00 90.19 84 SER A C 1
ATOM 612 O O . SER A 1 84 ? -8.411 4.411 22.901 1.00 90.19 84 SER A O 1
ATOM 614 N N . GLY A 1 85 ? -9.642 3.172 24.306 1.00 85.56 85 GLY A N 1
ATOM 615 C CA . GLY A 1 85 ? -10.208 4.336 24.995 1.00 85.56 85 GLY A CA 1
ATOM 616 C C . GLY A 1 85 ? -10.939 5.315 24.067 1.00 85.56 85 GLY A C 1
ATOM 617 O O . GLY A 1 85 ? -10.986 6.504 24.354 1.00 85.56 85 GLY A O 1
ATOM 618 N N . GLY A 1 86 ? -11.494 4.834 22.946 1.00 86.50 86 GLY A N 1
ATOM 619 C CA . GLY A 1 86 ? -12.158 5.676 21.944 1.00 86.50 86 GLY A CA 1
ATOM 620 C C . GLY A 1 86 ? -11.231 6.267 20.874 1.00 86.50 86 GLY A C 1
ATOM 621 O O . GLY A 1 86 ? -11.733 6.709 19.843 1.00 86.50 86 GLY A O 1
ATOM 622 N N . THR A 1 87 ? -9.916 6.206 21.070 1.00 93.44 87 THR A N 1
ATOM 623 C CA . THR A 1 87 ? -8.896 6.744 20.159 1.00 93.44 87 THR A CA 1
ATOM 624 C C . THR A 1 87 ? -8.407 5.669 19.198 1.00 93.44 87 THR A C 1
ATOM 626 O O . THR A 1 87 ? -8.258 4.515 19.598 1.00 93.44 87 THR A O 1
ATOM 629 N N . VAL A 1 88 ? -8.162 6.042 17.939 1.00 96.31 88 VAL A N 1
ATOM 630 C CA . VAL A 1 88 ? -7.534 5.169 16.941 1.00 96.31 88 VAL A CA 1
ATOM 631 C C . VAL A 1 88 ? -6.049 5.492 16.847 1.00 96.31 88 VAL A C 1
ATOM 633 O O . VAL A 1 88 ? -5.685 6.659 16.715 1.00 96.31 88 VAL A O 1
ATOM 636 N N . THR A 1 89 ? -5.219 4.457 16.882 1.00 97.25 89 THR A N 1
ATOM 637 C CA . THR A 1 89 ? -3.770 4.534 16.672 1.00 97.25 89 THR A CA 1
ATOM 638 C C . THR A 1 89 ? -3.323 3.410 15.752 1.00 97.25 89 THR A C 1
ATOM 640 O O . THR A 1 89 ? -3.981 2.368 15.655 1.00 97.25 89 THR A O 1
ATOM 643 N N . GLY A 1 90 ? -2.206 3.603 15.064 1.00 97.94 90 GLY A N 1
ATOM 644 C CA . GLY A 1 90 ? -1.653 2.572 14.207 1.00 97.94 90 GLY A CA 1
ATOM 645 C C . GLY A 1 90 ? -0.532 3.061 13.311 1.00 97.94 90 GLY A C 1
ATOM 646 O O . GLY A 1 90 ? -0.231 4.249 13.266 1.00 97.94 90 GLY A O 1
ATOM 647 N N . ASP A 1 91 ? 0.011 2.129 12.542 1.00 98.56 91 ASP A N 1
ATOM 648 C CA . ASP A 1 91 ? 1.125 2.362 11.632 1.00 98.56 91 ASP A CA 1
ATOM 649 C C . ASP A 1 91 ? 0.783 1.853 10.230 1.00 98.56 91 ASP A C 1
ATOM 651 O O . ASP A 1 91 ? 0.049 0.869 10.056 1.00 98.56 91 ASP A O 1
ATOM 655 N N . PHE A 1 92 ? 1.337 2.523 9.226 1.00 98.56 92 PHE A N 1
ATOM 656 C CA . PHE A 1 92 ? 1.259 2.157 7.821 1.00 98.56 92 PHE A CA 1
ATOM 657 C C . PHE A 1 92 ? 2.641 2.238 7.175 1.00 98.56 92 PHE A C 1
ATOM 659 O O . PHE A 1 92 ? 3.282 3.281 7.174 1.00 98.56 92 PHE A O 1
ATOM 666 N N . GLU A 1 93 ? 3.062 1.144 6.558 1.00 98.38 93 GLU A N 1
ATOM 667 C CA . GLU A 1 93 ? 4.322 1.028 5.838 1.00 98.38 93 GLU A CA 1
ATOM 668 C C . GLU A 1 93 ? 4.047 0.584 4.402 1.00 98.38 93 GLU A C 1
ATOM 670 O O . GLU A 1 93 ? 3.260 -0.338 4.157 1.00 98.38 93 GLU A O 1
ATOM 675 N N . CYS A 1 94 ? 4.724 1.207 3.439 1.00 97.56 94 CYS A N 1
ATOM 676 C CA . CYS A 1 94 ? 4.668 0.782 2.044 1.00 97.56 94 CYS A CA 1
ATOM 677 C C . CYS A 1 94 ? 6.017 0.978 1.355 1.00 97.56 94 CYS A C 1
ATOM 679 O O . CYS A 1 94 ? 6.497 2.102 1.210 1.00 97.56 94 CYS A O 1
ATOM 681 N N . LEU A 1 95 ? 6.608 -0.111 0.865 1.00 97.62 95 LEU A N 1
ATOM 682 C CA . LEU A 1 95 ? 7.794 -0.088 0.010 1.00 97.62 95 LEU A CA 1
ATOM 683 C C . LEU A 1 95 ? 7.395 -0.421 -1.424 1.00 97.62 95 LEU A C 1
ATOM 685 O O . LEU A 1 95 ? 6.942 -1.531 -1.680 1.00 97.62 95 LEU A O 1
ATOM 689 N N . ALA A 1 96 ? 7.624 0.485 -2.369 1.00 97.12 96 ALA A N 1
ATOM 690 C CA . ALA A 1 96 ? 7.390 0.245 -3.786 1.00 97.12 96 ALA A CA 1
ATOM 691 C C . ALA A 1 96 ? 8.695 0.049 -4.557 1.00 97.12 96 ALA A C 1
ATOM 693 O O . ALA A 1 96 ? 9.662 0.802 -4.401 1.00 97.12 96 ALA A O 1
ATOM 694 N N . ARG A 1 97 ? 8.689 -0.940 -5.448 1.00 97.62 97 ARG A N 1
ATOM 695 C CA . ARG A 1 97 ? 9.788 -1.272 -6.348 1.00 97.62 97 ARG A CA 1
ATOM 696 C C . ARG A 1 97 ? 9.317 -1.256 -7.794 1.00 97.62 97 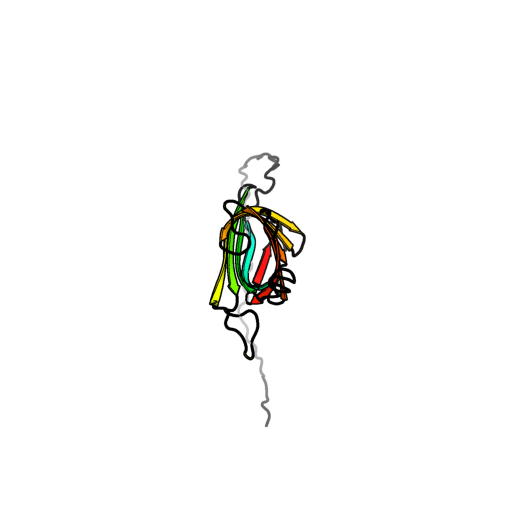ARG A C 1
ATOM 698 O O . ARG A 1 97 ? 8.228 -1.734 -8.103 1.00 97.62 97 ARG A O 1
ATOM 705 N N . ALA A 1 98 ? 10.167 -0.746 -8.672 1.00 96.00 98 ALA A N 1
ATOM 706 C CA . ALA A 1 98 ? 9.971 -0.701 -10.116 1.00 96.00 98 ALA A CA 1
ATOM 707 C C . ALA A 1 98 ? 11.116 -1.440 -10.831 1.00 96.00 98 ALA A C 1
ATOM 709 O O . ALA A 1 98 ? 12.187 -1.656 -10.245 1.00 96.00 98 ALA A O 1
ATOM 710 N N . PRO A 1 99 ? 10.925 -1.851 -12.091 1.00 95.50 99 PRO A N 1
ATOM 711 C CA . PRO A 1 99 ? 12.020 -2.357 -12.894 1.00 95.50 99 PRO A CA 1
ATOM 712 C C . PRO A 1 99 ? 12.997 -1.242 -13.285 1.00 95.50 99 PRO A C 1
ATOM 714 O O . PRO A 1 99 ? 12.617 -0.081 -13.418 1.00 95.50 99 PRO A O 1
ATOM 717 N N . ALA A 1 100 ? 14.262 -1.604 -13.517 1.00 92.81 100 ALA A N 1
ATOM 718 C CA . ALA A 1 100 ? 15.283 -0.657 -13.981 1.00 92.81 100 ALA A CA 1
ATOM 719 C C . ALA A 1 100 ? 14.989 -0.092 -15.382 1.00 92.81 100 ALA A C 1
ATOM 721 O O . ALA A 1 100 ? 15.375 1.032 -15.693 1.00 92.81 100 ALA A O 1
ATOM 722 N N . ALA A 1 101 ? 14.292 -0.869 -16.213 1.00 90.62 101 ALA A N 1
ATOM 723 C CA . ALA A 1 101 ? 13.775 -0.442 -17.502 1.00 90.62 101 ALA A CA 1
ATOM 724 C C . ALA A 1 101 ? 12.262 -0.706 -17.554 1.00 90.62 101 ALA A C 1
ATOM 726 O O . ALA A 1 101 ? 11.821 -1.773 -17.122 1.00 90.62 101 ALA A O 1
ATOM 727 N N . PRO A 1 102 ? 11.461 0.224 -18.099 1.00 86.94 102 PRO A N 1
ATOM 728 C CA . PRO A 1 102 ? 10.004 0.104 -18.103 1.00 86.94 102 PRO A CA 1
ATOM 729 C C . PRO A 1 102 ? 9.488 -1.005 -19.034 1.00 86.94 102 PRO A C 1
ATOM 731 O O . PRO A 1 102 ? 8.406 -1.539 -18.817 1.00 86.94 102 PRO A O 1
ATOM 734 N N . THR A 1 103 ? 10.260 -1.362 -20.064 1.00 88.75 103 THR A N 1
ATOM 735 C CA . THR A 1 103 ? 9.962 -2.435 -21.020 1.00 88.75 103 THR A CA 1
ATOM 736 C C . THR A 1 103 ? 11.261 -3.021 -21.578 1.00 88.75 103 THR A C 1
ATOM 738 O O . THR A 1 103 ? 12.324 -2.403 -21.471 1.00 88.75 103 THR A O 1
ATOM 741 N N . GLY A 1 104 ? 11.190 -4.207 -22.178 1.00 88.69 104 GLY A N 1
ATOM 742 C CA . GLY A 1 104 ? 12.333 -4.876 -22.786 1.00 88.69 104 GLY A CA 1
ATOM 743 C C . GLY A 1 104 ? 11.979 -6.242 -23.365 1.00 88.69 104 GLY A C 1
ATOM 744 O O . GLY A 1 104 ? 10.846 -6.706 -23.272 1.00 88.69 104 GLY A O 1
ATOM 745 N N . ALA A 1 105 ? 12.975 -6.897 -23.961 1.00 91.88 105 ALA A N 1
ATOM 746 C CA . ALA A 1 105 ? 12.815 -8.213 -24.586 1.00 91.88 105 ALA A CA 1
ATOM 747 C C . ALA A 1 105 ? 12.689 -9.375 -23.578 1.00 91.88 105 ALA A C 1
ATOM 749 O O . ALA A 1 105 ? 12.425 -10.506 -23.979 1.00 91.88 105 ALA A O 1
ATOM 750 N N . VAL A 1 106 ? 12.908 -9.118 -22.285 1.00 89.44 106 VAL A N 1
ATOM 751 C CA . VAL A 1 106 ? 12.913 -10.124 -21.214 1.00 89.44 106 VAL A CA 1
ATOM 752 C C . VAL A 1 106 ? 12.067 -9.664 -20.031 1.00 89.44 106 VAL A C 1
ATOM 754 O O . VAL A 1 106 ? 11.839 -8.467 -19.849 1.00 89.44 106 VAL A O 1
ATOM 757 N N . SER A 1 107 ? 11.629 -10.614 -19.202 1.00 88.81 107 SER A N 1
ATOM 758 C CA . SER A 1 107 ? 10.962 -10.310 -17.935 1.00 88.81 107 SER A CA 1
ATOM 759 C C . SER A 1 107 ? 11.859 -9.468 -17.029 1.00 88.81 107 SER A C 1
ATOM 761 O O . SER A 1 107 ? 13.061 -9.712 -16.915 1.00 88.81 107 SER A O 1
ATOM 763 N N . ALA A 1 108 ? 11.262 -8.480 -16.368 1.00 89.69 108 ALA A N 1
ATOM 764 C CA . ALA A 1 108 ? 12.002 -7.544 -15.542 1.00 89.69 108 ALA A CA 1
ATOM 765 C C . ALA A 1 108 ? 12.214 -8.053 -14.108 1.00 89.69 108 ALA A C 1
ATOM 767 O O . ALA A 1 108 ? 11.419 -8.823 -13.571 1.00 89.69 108 ALA A O 1
ATOM 768 N N . GLN A 1 109 ? 13.276 -7.554 -13.477 1.00 94.44 109 GLN A N 1
ATOM 769 C CA . GLN A 1 109 ? 13.488 -7.626 -12.032 1.00 94.44 109 GLN A CA 1
ATOM 770 C C . GLN A 1 109 ? 13.096 -6.284 -11.405 1.00 94.44 109 GLN A C 1
ATOM 772 O O . GLN A 1 109 ? 13.426 -5.235 -11.957 1.00 94.44 109 GLN A O 1
ATOM 777 N N . PHE A 1 110 ? 12.421 -6.307 -10.254 1.00 96.00 110 PHE A N 1
ATOM 778 C CA . PHE A 1 110 ? 11.945 -5.107 -9.554 1.00 96.00 110 PHE A CA 1
ATOM 779 C C . PHE A 1 110 ? 12.967 -4.657 -8.507 1.00 96.00 110 PHE A C 1
ATOM 781 O O . PHE A 1 110 ? 12.869 -5.006 -7.330 1.00 96.00 110 PHE A O 1
ATOM 788 N N . THR A 1 111 ? 13.983 -3.923 -8.953 1.00 95.19 111 THR A N 1
ATOM 789 C CA . THR A 1 111 ? 15.159 -3.570 -8.139 1.00 95.19 111 THR A CA 1
ATOM 790 C C . THR A 1 111 ? 15.275 -2.084 -7.816 1.00 95.19 111 THR A C 1
ATOM 792 O O . THR A 1 111 ? 16.052 -1.722 -6.937 1.00 95.19 111 THR A O 1
ATOM 795 N N . VAL A 1 112 ? 14.521 -1.214 -8.493 1.00 96.00 112 VAL A N 1
ATOM 796 C CA . VAL A 1 112 ? 14.563 0.232 -8.251 1.00 96.00 112 VAL A CA 1
ATOM 797 C C . VAL A 1 112 ? 13.605 0.583 -7.126 1.00 96.00 112 VAL A C 1
ATOM 799 O O . VAL A 1 112 ? 12.414 0.307 -7.234 1.00 96.00 112 VAL A O 1
ATOM 802 N N . ASN A 1 113 ? 14.104 1.238 -6.076 1.00 94.69 113 ASN A N 1
ATOM 803 C CA . ASN A 1 113 ? 13.260 1.813 -5.030 1.00 94.69 113 ASN A CA 1
ATOM 804 C C . ASN A 1 113 ? 12.466 2.985 -5.616 1.00 94.69 113 ASN A C 1
ATOM 806 O O . ASN A 1 113 ? 13.032 4.033 -5.922 1.00 94.69 113 ASN A O 1
ATOM 810 N N . ALA A 1 114 ? 11.165 2.784 -5.802 1.00 94.19 114 ALA A N 1
ATOM 811 C CA . ALA A 1 114 ? 10.277 3.766 -6.413 1.00 94.19 114 ALA A CA 1
ATOM 812 C C . ALA A 1 114 ? 9.588 4.645 -5.365 1.00 94.19 114 ALA A C 1
ATOM 814 O O . ALA A 1 114 ? 9.338 5.822 -5.618 1.00 94.19 114 ALA A O 1
ATOM 815 N N . MET A 1 115 ? 9.273 4.078 -4.200 1.00 94.38 115 MET A N 1
ATOM 816 C CA . MET A 1 115 ? 8.616 4.786 -3.105 1.00 94.38 115 MET A CA 1
ATOM 817 C C . MET A 1 115 ? 8.903 4.082 -1.783 1.00 94.38 115 MET A C 1
ATOM 819 O O . MET A 1 115 ? 8.948 2.854 -1.735 1.00 94.38 115 MET A O 1
ATOM 823 N N . TYR A 1 116 ? 9.047 4.850 -0.711 1.00 95.81 116 TYR A N 1
ATOM 824 C CA . TYR A 1 116 ? 8.958 4.330 0.651 1.00 95.81 116 TYR A CA 1
ATOM 825 C C . TYR A 1 116 ? 8.085 5.263 1.485 1.00 95.81 116 TYR A C 1
ATOM 827 O O . TYR A 1 116 ? 8.281 6.481 1.432 1.00 95.81 116 TYR A O 1
ATOM 835 N N . VAL A 1 117 ? 7.119 4.685 2.194 1.00 96.94 117 VAL A N 1
ATOM 836 C CA . VAL A 1 117 ? 6.112 5.370 3.004 1.00 96.94 117 VAL A CA 1
ATOM 837 C C . VAL A 1 117 ? 6.212 4.871 4.435 1.00 96.94 117 VAL A C 1
ATOM 839 O O . VAL A 1 117 ? 6.117 3.664 4.652 1.00 96.94 117 VAL A O 1
ATOM 842 N N . THR A 1 118 ? 6.328 5.808 5.373 1.00 98.25 118 THR A N 1
ATOM 843 C CA . THR A 1 118 ? 6.164 5.576 6.812 1.00 98.25 118 THR A CA 1
ATOM 844 C C . THR A 1 118 ? 5.042 6.470 7.320 1.00 98.25 118 THR A C 1
ATOM 846 O O . THR A 1 118 ? 5.113 7.699 7.215 1.00 98.25 118 THR A O 1
ATOM 849 N N . GLY A 1 119 ? 3.959 5.867 7.788 1.00 98.25 119 GLY A N 1
ATOM 850 C CA . GLY A 1 119 ? 2.713 6.551 8.100 1.00 98.25 119 GLY A CA 1
ATOM 851 C C . GLY A 1 119 ? 2.191 6.227 9.486 1.00 98.25 119 GLY A C 1
ATOM 852 O O . GLY A 1 119 ? 2.266 5.091 9.936 1.00 98.25 119 GLY A O 1
ATOM 853 N N . GLU A 1 120 ? 1.598 7.231 10.119 1.00 98.75 120 GLU A N 1
ATOM 854 C CA . GLU A 1 120 ? 0.860 7.098 11.371 1.00 98.75 120 GLU A CA 1
ATOM 855 C C . GLU A 1 120 ? -0.638 7.138 11.067 1.00 98.75 120 GLU A C 1
ATOM 857 O O . GLU A 1 120 ? -1.128 8.062 10.412 1.00 98.75 120 GLU A O 1
ATOM 862 N N . ILE A 1 121 ? -1.374 6.136 11.539 1.00 98.75 121 ILE A N 1
ATOM 863 C CA . ILE A 1 121 ? -2.829 6.042 11.428 1.00 98.75 121 ILE A CA 1
ATOM 864 C C . ILE A 1 121 ? -3.453 6.653 12.679 1.00 98.75 121 ILE A C 1
ATOM 866 O O . ILE A 1 121 ? -3.214 6.202 13.796 1.00 98.75 121 ILE A O 1
ATOM 870 N N . THR A 1 122 ? -4.329 7.632 12.479 1.00 98.38 122 THR A N 1
ATOM 871 C CA . THR A 1 122 ? -5.024 8.357 13.557 1.00 98.38 122 THR A CA 1
ATOM 872 C C . THR A 1 122 ? -6.546 8.257 13.459 1.00 98.38 122 THR A C 1
ATOM 874 O O . THR A 1 122 ? -7.271 8.723 14.338 1.00 98.38 122 THR A O 1
ATOM 877 N N . GLY A 1 123 ? -7.061 7.632 12.397 1.00 97.69 123 GLY A N 1
ATOM 878 C CA . GLY A 1 123 ? -8.490 7.421 12.199 1.00 97.69 123 GLY A CA 1
ATOM 879 C C . GLY A 1 123 ? -8.783 6.143 11.427 1.00 97.69 123 GLY A C 1
ATOM 880 O O . GLY A 1 123 ? -7.994 5.706 10.590 1.00 97.69 123 GLY A O 1
ATOM 881 N N . ALA A 1 124 ? -9.931 5.539 11.722 1.00 97.19 124 ALA A N 1
ATOM 882 C CA . ALA A 1 124 ? -10.408 4.352 11.033 1.00 97.19 124 ALA A CA 1
ATOM 883 C C . ALA A 1 124 ? -11.940 4.314 10.991 1.00 97.19 124 ALA A C 1
ATOM 885 O O . ALA A 1 124 ? -12.607 4.599 11.988 1.00 97.19 124 ALA A O 1
ATOM 886 N N . VAL A 1 125 ? -12.490 3.909 9.849 1.00 96.12 125 VAL A N 1
ATOM 887 C CA . VAL A 1 125 ? -13.920 3.644 9.649 1.00 96.12 125 VAL A CA 1
ATOM 888 C C . VAL A 1 125 ? -14.069 2.266 9.017 1.00 96.12 125 VAL A C 1
ATOM 890 O O . VAL A 1 125 ? -13.465 1.989 7.984 1.00 96.12 125 VAL A O 1
ATOM 893 N N . VAL A 1 126 ? -14.878 1.398 9.626 1.00 96.06 126 VAL A N 1
ATOM 894 C CA . VAL A 1 126 ? -15.174 0.057 9.102 1.00 96.06 126 VAL A CA 1
ATOM 895 C C . VAL A 1 126 ? -16.561 0.050 8.472 1.00 96.06 126 VAL A C 1
ATOM 897 O O . VAL A 1 126 ? -17.525 0.511 9.080 1.00 96.06 126 VAL A O 1
ATOM 900 N N . ASN A 1 127 ? -16.663 -0.500 7.265 1.00 95.06 127 ASN A N 1
ATOM 901 C CA . ASN A 1 127 ? -17.924 -0.736 6.574 1.00 95.06 127 ASN A CA 1
ATOM 902 C C .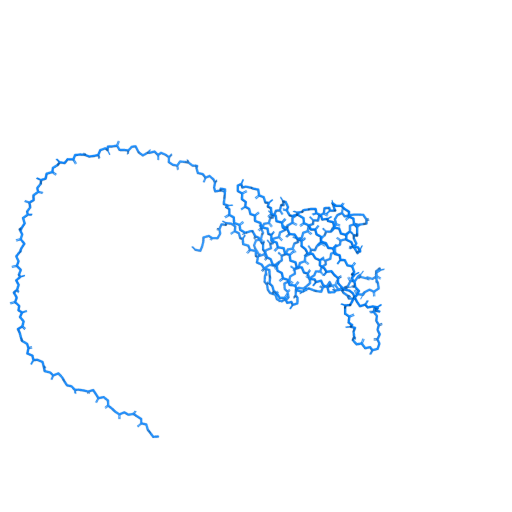 ASN A 1 127 ? -17.907 -2.133 5.939 1.00 95.06 127 ASN A C 1
ATOM 904 O O . ASN A 1 127 ? -17.293 -2.350 4.891 1.00 95.06 127 ASN A O 1
ATOM 908 N N . GLY A 1 128 ? -18.562 -3.087 6.606 1.00 93.81 128 GLY A N 1
ATOM 909 C CA . GLY A 1 128 ? -18.562 -4.493 6.207 1.00 93.81 128 GLY A CA 1
ATOM 910 C C . GLY A 1 128 ? -17.141 -5.057 6.132 1.00 93.81 128 GLY A C 1
ATOM 911 O O . GLY A 1 128 ? -16.403 -5.046 7.113 1.00 93.81 128 GLY A O 1
ATOM 912 N N . ASP A 1 129 ? -16.752 -5.524 4.947 1.00 96.31 129 ASP A N 1
ATOM 913 C CA . ASP A 1 129 ? -15.426 -6.098 4.686 1.00 96.31 129 ASP A CA 1
ATOM 914 C C . ASP A 1 129 ? -14.341 -5.052 4.377 1.00 96.31 129 ASP A C 1
ATOM 916 O O . ASP A 1 129 ? -13.212 -5.422 4.049 1.00 96.31 129 ASP A O 1
ATOM 920 N N . THR A 1 130 ? -14.652 -3.759 4.457 1.00 97.69 130 THR A N 1
ATOM 921 C CA . THR A 1 130 ? -13.720 -2.677 4.125 1.00 97.69 130 THR A CA 1
ATOM 922 C C . THR A 1 130 ? -13.360 -1.867 5.366 1.00 97.69 130 THR A C 1
ATOM 924 O O . THR A 1 130 ? -14.230 -1.552 6.179 1.00 97.69 130 THR A O 1
ATOM 927 N N . ALA A 1 131 ? -12.090 -1.482 5.490 1.00 98.06 131 ALA A N 1
ATOM 928 C CA . ALA A 1 131 ? -11.645 -0.462 6.435 1.00 98.06 131 ALA A CA 1
ATOM 929 C C . ALA A 1 131 ? -11.019 0.713 5.680 1.00 98.06 131 ALA A C 1
ATOM 931 O O . ALA A 1 131 ? -10.144 0.515 4.839 1.00 98.06 131 ALA A O 1
ATOM 932 N N . THR A 1 132 ? -11.455 1.924 6.005 1.00 98.50 132 THR A N 1
ATOM 933 C CA . THR A 1 132 ? -10.824 3.175 5.584 1.00 98.50 132 THR A CA 1
ATOM 934 C C . THR A 1 132 ? -9.971 3.678 6.735 1.00 98.50 132 THR A C 1
ATOM 936 O O . THR A 1 132 ? -10.506 3.992 7.796 1.00 98.50 132 THR A O 1
ATOM 939 N N . LEU A 1 133 ? -8.659 3.735 6.537 1.00 98.56 133 LEU A N 1
ATOM 940 C CA . LEU A 1 133 ? -7.667 4.189 7.508 1.00 98.56 133 LEU A CA 1
ATOM 941 C C . LEU A 1 133 ? -7.149 5.559 7.072 1.00 98.56 133 LEU A C 1
ATOM 943 O O . LEU A 1 133 ? -6.831 5.754 5.900 1.00 98.56 133 LEU A O 1
ATOM 947 N N . THR A 1 134 ? -7.064 6.510 7.992 1.00 98.75 134 THR A N 1
ATOM 948 C CA . THR A 1 134 ? -6.611 7.878 7.708 1.00 98.75 134 THR A CA 1
ATOM 949 C C . THR A 1 134 ? -5.456 8.260 8.609 1.00 98.75 134 THR A C 1
ATOM 951 O O . THR A 1 134 ? -5.419 7.864 9.777 1.00 98.75 134 THR A O 1
ATOM 954 N N . GLY A 1 135 ? -4.549 9.075 8.086 1.00 98.56 135 GLY A N 1
ATOM 955 C CA . GLY A 1 135 ? -3.336 9.428 8.801 1.00 98.56 135 GLY A CA 1
ATOM 956 C C . GLY A 1 135 ? -2.470 10.435 8.064 1.00 98.56 135 GLY A C 1
ATOM 957 O O . GLY A 1 135 ? -2.915 11.082 7.110 1.00 98.56 135 GLY A O 1
ATOM 958 N N . THR A 1 136 ? -1.220 10.547 8.495 1.00 98.56 136 THR A N 1
ATOM 959 C CA . THR A 1 136 ? -0.168 11.306 7.809 1.00 98.56 136 THR A CA 1
ATOM 960 C C . THR A 1 136 ? 1.054 10.424 7.601 1.00 98.56 136 THR A C 1
ATOM 962 O O . THR A 1 136 ? 1.311 9.513 8.383 1.00 98.56 136 THR A O 1
ATOM 965 N N . ALA A 1 137 ? 1.804 10.667 6.529 1.00 98.19 137 ALA A N 1
ATOM 966 C CA . ALA A 1 137 ? 2.982 9.877 6.205 1.00 98.19 137 ALA A CA 1
ATOM 967 C C . ALA A 1 137 ? 4.148 10.723 5.697 1.00 98.19 137 ALA A C 1
ATOM 969 O O . ALA A 1 137 ? 3.966 11.782 5.091 1.00 98.19 137 ALA A O 1
ATOM 970 N N . ASN A 1 138 ? 5.360 10.224 5.913 1.00 98.06 138 ASN A N 1
ATOM 971 C CA . ASN A 1 138 ? 6.546 10.675 5.202 1.00 98.06 138 ASN A CA 1
ATOM 972 C C . ASN A 1 138 ? 6.760 9.760 4.000 1.00 98.06 138 ASN A C 1
ATOM 974 O O . ASN A 1 138 ? 6.786 8.537 4.131 1.00 98.06 138 ASN A O 1
ATOM 978 N N . ILE A 1 139 ? 6.888 10.364 2.825 1.00 96.62 139 ILE A N 1
ATOM 979 C CA . ILE A 1 139 ? 6.946 9.658 1.550 1.00 96.62 139 ILE A CA 1
ATOM 980 C C . ILE A 1 139 ? 8.226 10.060 0.834 1.00 96.62 139 ILE A C 1
ATOM 982 O O . ILE A 1 139 ? 8.545 11.244 0.701 1.00 96.62 139 ILE A O 1
ATOM 986 N N . THR A 1 140 ? 8.944 9.068 0.326 1.00 95.38 140 THR A N 1
ATOM 987 C CA . THR A 1 140 ? 10.056 9.253 -0.612 1.00 95.38 140 THR A CA 1
ATOM 988 C C . THR A 1 140 ? 9.652 8.764 -2.000 1.00 95.38 140 THR A C 1
ATOM 990 O O . THR A 1 140 ? 8.801 7.887 -2.120 1.00 95.38 140 THR A O 1
ATOM 993 N N . GLY A 1 141 ? 10.267 9.303 -3.056 1.00 91.81 141 GLY A N 1
ATOM 994 C CA . GLY A 1 141 ? 10.004 8.871 -4.431 1.00 91.81 141 GLY A CA 1
ATOM 995 C C . GLY A 1 141 ? 8.634 9.310 -4.960 1.00 91.81 141 GLY A C 1
ATOM 996 O O . GLY A 1 141 ? 8.322 10.503 -4.960 1.00 91.81 141 GLY A O 1
ATOM 997 N N . LEU A 1 142 ? 7.830 8.370 -5.465 1.00 85.56 142 LEU A N 1
ATOM 998 C CA . LEU A 1 142 ? 6.492 8.670 -5.990 1.00 85.56 142 LEU A CA 1
ATOM 999 C C . LEU A 1 142 ? 5.602 9.264 -4.888 1.00 85.56 142 LEU A C 1
ATOM 1001 O O . LEU A 1 142 ? 5.347 8.625 -3.877 1.00 85.56 142 LEU A O 1
ATOM 1005 N N . GLY A 1 143 ? 5.126 10.496 -5.087 1.00 85.62 143 GLY A N 1
ATOM 1006 C CA . GLY A 1 143 ? 4.327 11.201 -4.079 1.00 85.62 143 GLY A CA 1
ATOM 1007 C C . GLY A 1 143 ? 5.130 11.752 -2.903 1.00 85.62 143 GLY A C 1
ATOM 1008 O O . GLY A 1 143 ? 4.559 11.937 -1.831 1.00 85.62 143 GLY A O 1
ATOM 1009 N N . ALA A 1 144 ? 6.433 11.992 -3.090 1.00 93.69 144 ALA A N 1
ATOM 1010 C CA . ALA A 1 144 ? 7.321 12.472 -2.040 1.00 93.69 144 ALA A CA 1
ATOM 1011 C C . ALA A 1 144 ? 6.782 13.698 -1.288 1.00 93.69 144 ALA A C 1
ATOM 1013 O O . ALA A 1 144 ? 6.269 14.650 -1.879 1.00 93.69 144 ALA A O 1
ATOM 1014 N N . GLY A 1 145 ? 6.974 13.689 0.027 1.00 95.19 145 GLY A N 1
ATOM 1015 C CA . GLY A 1 145 ? 6.559 14.766 0.914 1.00 95.19 145 GLY A CA 1
ATOM 1016 C C . GLY A 1 145 ? 6.705 14.386 2.382 1.00 95.19 145 GLY A C 1
ATOM 1017 O O . GLY A 1 145 ? 6.922 13.225 2.724 1.00 95.19 145 GLY A O 1
ATOM 1018 N N . SER A 1 146 ? 6.580 15.383 3.255 1.00 96.88 146 SER A N 1
ATOM 1019 C CA . SER A 1 146 ? 6.595 15.198 4.707 1.00 96.88 146 SER A CA 1
ATOM 1020 C C . SER A 1 146 ? 5.216 15.483 5.287 1.00 96.88 146 SER A C 1
ATOM 1022 O O . SER A 1 146 ? 4.550 16.417 4.837 1.00 96.88 146 SER A O 1
ATOM 1024 N N . ALA A 1 147 ? 4.798 14.671 6.263 1.00 97.25 147 ALA A N 1
ATOM 1025 C CA . ALA A 1 147 ? 3.480 14.752 6.898 1.00 97.25 147 ALA A CA 1
ATOM 1026 C C . ALA A 1 147 ? 2.314 14.828 5.888 1.00 97.25 147 ALA A C 1
ATOM 1028 O O . ALA A 1 147 ? 1.323 15.528 6.105 1.00 97.25 147 ALA A O 1
ATOM 1029 N N . VAL A 1 148 ? 2.432 14.111 4.767 1.00 98.06 148 VAL A N 1
ATOM 1030 C CA . VAL A 1 148 ? 1.419 14.074 3.710 1.00 98.06 148 VAL A CA 1
ATOM 1031 C C . VAL A 1 148 ? 0.188 13.344 4.243 1.00 98.06 148 VAL A C 1
ATOM 1033 O O . VAL A 1 148 ? 0.313 12.180 4.627 1.00 98.06 148 VAL A O 1
ATOM 1036 N N . PRO A 1 149 ? -1.004 13.966 4.264 1.00 98.31 149 PRO A N 1
ATOM 1037 C CA . PRO A 1 149 ? -2.209 13.263 4.674 1.00 98.31 149 PRO A CA 1
ATOM 1038 C C . PRO A 1 149 ? -2.521 12.127 3.702 1.00 98.31 149 PRO A C 1
ATOM 1040 O O . PRO A 1 149 ? -2.438 12.308 2.483 1.00 98.31 149 PRO A O 1
ATOM 1043 N N . PHE A 1 150 ? -2.926 10.975 4.225 1.00 98.25 150 PHE A N 1
ATOM 1044 C CA . PHE A 1 150 ? -3.315 9.833 3.406 1.00 98.25 150 PHE A CA 1
ATOM 1045 C C . PHE A 1 150 ? -4.655 9.239 3.832 1.00 98.25 150 PHE A C 1
ATOM 1047 O O . PHE A 1 150 ? -5.128 9.414 4.959 1.00 98.25 150 PHE A O 1
ATOM 1054 N N . GLU A 1 151 ? -5.251 8.514 2.894 1.00 98.50 151 GLU A N 1
ATOM 1055 C CA . GLU A 1 151 ? -6.364 7.603 3.112 1.00 98.50 151 GLU A CA 1
ATOM 1056 C C . GLU A 1 151 ? -6.011 6.253 2.483 1.00 98.50 151 GLU A C 1
ATOM 1058 O O . GLU A 1 151 ? -5.649 6.191 1.309 1.00 98.50 151 GLU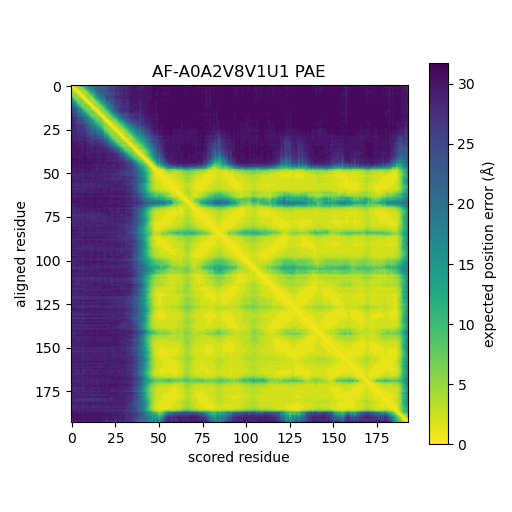 A O 1
ATOM 1063 N N . LEU A 1 152 ? -6.095 5.183 3.266 1.00 98.56 152 LEU A N 1
ATOM 1064 C CA . LEU A 1 152 ? -5.873 3.813 2.829 1.00 98.56 152 LEU A CA 1
ATOM 1065 C C . LEU A 1 152 ? -7.172 3.025 2.996 1.00 98.56 152 LEU A C 1
ATOM 1067 O O . LEU A 1 152 ? -7.613 2.764 4.114 1.00 98.56 152 LEU A O 1
ATOM 1071 N N . VAL A 1 153 ? -7.774 2.620 1.882 1.00 98.50 153 VAL A N 1
ATOM 1072 C CA . VAL A 1 153 ? -8.984 1.792 1.873 1.00 98.50 153 VAL A CA 1
ATOM 1073 C C . VAL A 1 153 ? -8.594 0.352 1.580 1.00 98.50 153 VAL A C 1
ATOM 1075 O O . VAL A 1 153 ? -8.171 0.039 0.469 1.00 98.50 153 VAL A O 1
ATOM 1078 N N . VAL A 1 154 ? -8.750 -0.539 2.556 1.00 98.44 154 VAL A N 1
ATOM 1079 C CA . VAL A 1 154 ? -8.420 -1.965 2.418 1.00 98.44 154 VAL A CA 1
ATOM 1080 C C . VAL A 1 154 ? -9.674 -2.817 2.410 1.00 98.44 154 VAL A C 1
ATOM 1082 O O . VAL A 1 154 ? -10.562 -2.645 3.244 1.00 98.44 154 VAL A O 1
ATOM 1085 N N . ARG A 1 155 ? -9.729 -3.781 1.493 1.00 98.50 155 ARG A N 1
ATOM 1086 C CA . ARG A 1 155 ? -10.758 -4.822 1.469 1.00 98.50 155 ARG A CA 1
ATOM 1087 C C . ARG A 1 155 ? -10.201 -6.098 2.091 1.00 98.50 155 ARG A C 1
ATOM 1089 O O . ARG A 1 155 ? -9.185 -6.621 1.638 1.00 98.50 155 ARG A O 1
ATOM 1096 N N . LYS A 1 156 ? -10.881 -6.628 3.103 1.00 98.25 156 LYS A N 1
ATOM 1097 C CA . LYS A 1 156 ? -10.560 -7.903 3.759 1.00 98.25 156 LYS A CA 1
ATOM 1098 C C . LYS A 1 156 ? -10.392 -9.032 2.737 1.00 98.25 156 LYS A C 1
ATOM 1100 O O . LYS A 1 156 ? -11.139 -9.120 1.764 1.00 98.25 156 LYS A O 1
ATOM 1105 N N . GLY A 1 157 ? -9.431 -9.918 2.983 1.00 98.31 157 GLY A N 1
ATOM 1106 C CA . GLY A 1 157 ? -9.210 -11.130 2.191 1.00 98.31 157 GLY A CA 1
ATOM 1107 C C . GLY A 1 157 ? -7.734 -11.425 1.928 1.00 98.31 157 GLY A C 1
ATOM 1108 O O . GLY A 1 157 ? -6.860 -10.899 2.612 1.00 98.31 157 GLY A O 1
ATOM 1109 N N . GLY A 1 158 ? -7.479 -12.347 1.002 1.00 98.31 158 GLY A N 1
ATOM 1110 C CA . GLY A 1 158 ? -6.143 -12.778 0.580 1.00 98.31 158 GLY A CA 1
ATOM 1111 C C . GLY A 1 158 ? -5.822 -12.296 -0.839 1.00 98.31 158 GLY A C 1
ATOM 1112 O O . GLY A 1 158 ? -6.307 -11.236 -1.234 1.00 98.31 158 GLY A O 1
ATOM 1113 N N . PRO A 1 159 ? -5.042 -13.057 -1.624 1.00 98.56 159 PRO A N 1
ATOM 1114 C CA . PRO A 1 159 ? -4.742 -12.705 -3.010 1.00 98.56 159 PRO A CA 1
ATOM 1115 C C . PRO A 1 159 ? -5.996 -12.332 -3.819 1.00 98.56 159 PRO A C 1
ATOM 1117 O O . PRO A 1 159 ? -7.017 -13.016 -3.749 1.00 98.56 159 PRO A O 1
ATOM 1120 N N . GLY A 1 160 ? -5.921 -11.228 -4.563 1.00 98.31 160 GLY A N 1
ATOM 1121 C CA . GLY A 1 160 ? -7.036 -10.615 -5.293 1.00 98.31 160 GLY A CA 1
ATOM 1122 C C . GLY A 1 160 ? -7.810 -9.544 -4.512 1.00 98.31 160 GLY A C 1
ATOM 1123 O O . GLY A 1 160 ? -8.544 -8.770 -5.126 1.00 98.31 160 GLY A O 1
ATOM 1124 N N . SER A 1 161 ? -7.641 -9.444 -3.188 1.00 98.44 161 SER A N 1
ATOM 1125 C CA . SER A 1 161 ? -8.146 -8.304 -2.411 1.00 98.44 161 SER A CA 1
ATOM 1126 C C . SER A 1 161 ? -7.435 -7.004 -2.789 1.00 98.44 161 SER A C 1
ATOM 1128 O O . SER A 1 161 ? -6.321 -7.014 -3.308 1.00 98.44 161 SER A O 1
ATOM 1130 N N . THR A 1 162 ? -8.073 -5.870 -2.505 1.00 98.44 162 THR A N 1
ATOM 1131 C CA . THR A 1 162 ? -7.591 -4.553 -2.930 1.00 98.44 162 THR A CA 1
ATOM 1132 C C . THR A 1 162 ? -7.173 -3.675 -1.759 1.00 98.44 162 THR A C 1
ATOM 1134 O O . THR A 1 162 ? -7.812 -3.693 -0.702 1.00 98.44 162 THR A O 1
ATOM 1137 N N . ALA A 1 163 ? -6.163 -2.847 -1.996 1.00 98.38 163 ALA A N 1
ATOM 1138 C CA . ALA A 1 163 ? -5.854 -1.666 -1.203 1.00 98.38 163 ALA A CA 1
ATOM 1139 C C . ALA A 1 163 ? -5.874 -0.443 -2.128 1.00 98.38 163 ALA A C 1
ATOM 1141 O O . ALA A 1 163 ? -5.386 -0.511 -3.252 1.00 98.38 163 ALA A O 1
ATOM 1142 N N . VAL A 1 164 ? -6.463 0.666 -1.693 1.00 98.19 164 VAL A N 1
ATOM 1143 C CA . VAL A 1 164 ? -6.419 1.932 -2.433 1.00 98.19 164 VAL A CA 1
ATOM 1144 C C . VAL A 1 164 ? -5.774 2.972 -1.539 1.00 98.19 164 VAL A C 1
ATOM 1146 O O . VAL A 1 164 ? -6.367 3.366 -0.535 1.00 98.19 164 VAL A O 1
ATOM 1149 N N . LEU A 1 165 ? -4.563 3.393 -1.895 1.00 97.00 165 LEU A N 1
ATOM 1150 C CA . LEU A 1 165 ? -3.841 4.451 -1.199 1.00 97.00 165 LEU A CA 1
ATOM 1151 C C . LEU A 1 165 ? -4.057 5.773 -1.932 1.00 97.00 165 LEU A C 1
ATOM 1153 O O . LEU A 1 165 ? -3.643 5.928 -3.078 1.00 97.00 165 LEU A O 1
ATOM 1157 N N . THR A 1 166 ? -4.661 6.739 -1.254 1.00 96.81 166 THR A N 1
ATOM 1158 C CA . THR A 1 166 ? -4.763 8.123 -1.718 1.00 96.81 166 THR A CA 1
ATOM 1159 C C . THR A 1 166 ? -3.857 9.002 -0.874 1.00 96.81 166 THR A C 1
ATOM 1161 O O . THR A 1 166 ? -4.059 9.111 0.335 1.00 96.81 166 THR A O 1
ATOM 1164 N N . THR A 1 167 ? -2.893 9.674 -1.496 1.00 94.75 167 THR A N 1
ATOM 1165 C CA . THR A 1 167 ? -2.045 10.668 -0.832 1.00 94.75 167 THR A CA 1
ATOM 1166 C C . THR A 1 167 ? -2.513 12.063 -1.228 1.00 94.75 167 THR A C 1
ATOM 1168 O O . THR A 1 167 ? -2.589 12.413 -2.406 1.00 94.75 167 THR A O 1
ATOM 1171 N N . LYS A 1 168 ? -2.862 12.888 -0.239 1.00 93.19 168 LYS A N 1
ATOM 1172 C CA . LYS A 1 168 ? -3.404 14.243 -0.436 1.00 93.19 168 LYS A CA 1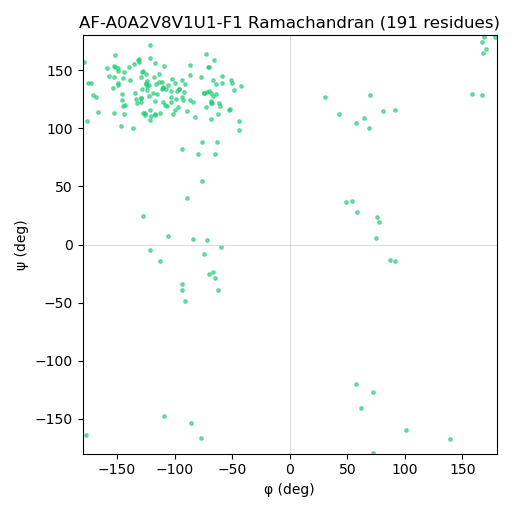
ATOM 1173 C C . LYS A 1 168 ? -2.281 15.284 -0.516 1.00 93.19 168 LYS A C 1
ATOM 1175 O O . LYS A 1 168 ? -2.378 16.362 0.063 1.00 93.19 168 LYS A O 1
ATOM 1180 N N . GLY A 1 169 ? -1.194 14.920 -1.197 1.00 86.56 169 GLY A N 1
ATOM 1181 C CA . GLY A 1 169 ? -0.098 15.823 -1.530 1.00 86.56 169 GLY A CA 1
ATOM 1182 C C . GLY A 1 169 ? -0.451 16.742 -2.701 1.00 86.56 169 GLY A C 1
ATOM 1183 O O . GLY A 1 169 ? -1.607 16.849 -3.113 1.00 86.56 169 GLY A O 1
ATOM 1184 N N . SER A 1 170 ? 0.566 17.399 -3.257 1.00 85.50 170 SER A N 1
ATOM 1185 C CA . SER A 1 170 ? 0.444 18.160 -4.501 1.00 85.50 170 SER A CA 1
ATOM 1186 C C . SER A 1 170 ? 1.430 17.599 -5.534 1.00 85.50 170 SER A C 1
ATOM 1188 O O . SER A 1 170 ? 2.634 17.808 -5.378 1.00 85.50 170 SER A O 1
ATOM 1190 N N . PRO A 1 171 ? 0.962 16.871 -6.566 1.00 88.75 171 PRO A N 1
ATOM 1191 C CA . PRO A 1 171 ? -0.436 16.529 -6.841 1.00 88.75 171 PRO A CA 1
ATOM 1192 C C . PRO A 1 171 ? -0.993 15.466 -5.880 1.00 88.75 171 PRO A C 1
ATOM 1194 O O . PRO A 1 171 ? -0.244 14.741 -5.226 1.00 88.75 171 PRO A O 1
ATOM 1197 N N . VAL A 1 172 ? -2.322 15.346 -5.844 1.00 92.44 172 VAL A N 1
ATOM 1198 C CA . VAL A 1 172 ? -2.992 14.195 -5.225 1.00 92.44 172 VAL A CA 1
ATOM 1199 C C . VAL A 1 172 ? -2.706 12.963 -6.076 1.00 92.44 172 VAL A C 1
ATOM 1201 O O . VAL A 1 172 ? -2.900 13.000 -7.294 1.00 92.44 172 VAL A O 1
ATOM 1204 N N . LEU A 1 173 ? -2.269 11.876 -5.446 1.00 92.06 173 LEU A N 1
ATOM 1205 C CA . LEU A 1 173 ? -2.027 10.600 -6.117 1.00 92.06 173 LEU A CA 1
ATOM 1206 C C . LEU A 1 173 ? -2.948 9.527 -5.548 1.00 92.06 173 LEU A C 1
ATOM 1208 O O . LEU A 1 173 ? -3.239 9.511 -4.353 1.00 92.06 173 LEU A O 1
ATOM 1212 N N . VAL A 1 174 ? -3.396 8.629 -6.423 1.00 94.31 174 VAL A N 1
ATOM 1213 C CA . VAL A 1 174 ? -4.239 7.486 -6.069 1.00 94.31 174 VAL A CA 1
ATOM 1214 C C . VAL A 1 174 ? -3.605 6.233 -6.654 1.00 94.31 174 VAL A C 1
ATOM 1216 O O . VAL A 1 174 ? -3.405 6.140 -7.865 1.00 94.31 174 VAL A O 1
ATOM 1219 N N . PHE A 1 175 ? -3.302 5.271 -5.792 1.00 94.38 175 PHE A N 1
ATOM 1220 C CA . PHE A 1 175 ? -2.713 3.992 -6.158 1.00 94.38 175 PHE A CA 1
ATOM 1221 C C . PHE A 1 175 ? -3.728 2.886 -5.888 1.00 94.38 175 PHE A C 1
ATOM 1223 O O . PHE A 1 175 ? -4.096 2.627 -4.743 1.00 94.38 175 PHE A O 1
ATOM 1230 N N . HIS A 1 176 ? -4.205 2.254 -6.960 1.00 96.94 176 HIS A N 1
ATOM 1231 C CA . HIS A 1 176 ? -5.068 1.081 -6.882 1.00 96.94 176 HIS A CA 1
ATOM 1232 C C . HIS A 1 176 ? -4.197 -0.164 -6.854 1.00 96.94 176 HIS A C 1
ATOM 1234 O O . HIS A 1 176 ? -3.517 -0.461 -7.833 1.00 96.94 176 HIS A O 1
ATOM 1240 N N . GLU A 1 177 ? -4.217 -0.893 -5.750 1.00 97.75 177 GLU A N 1
ATOM 1241 C CA . GLU A 1 177 ? -3.330 -2.023 -5.525 1.00 97.75 177 GLU A CA 1
ATOM 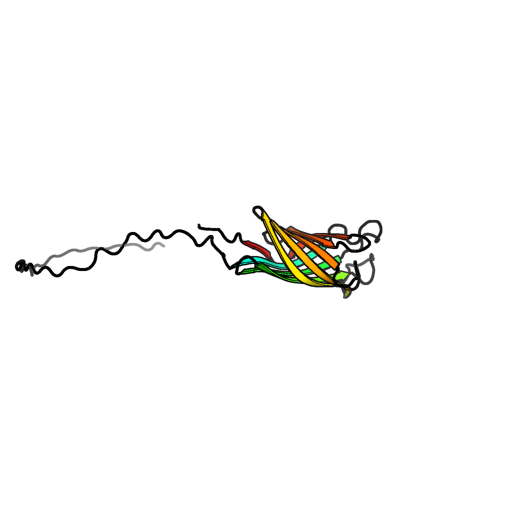1242 C C . GLU A 1 177 ? -4.103 -3.331 -5.404 1.00 97.75 177 GLU A C 1
ATOM 1244 O O . GLU A 1 177 ? -5.144 -3.407 -4.745 1.00 97.75 177 GLU A O 1
ATOM 1249 N N . ILE A 1 178 ? -3.564 -4.377 -6.028 1.00 98.56 178 ILE A N 1
ATOM 1250 C CA . ILE A 1 178 ? -4.092 -5.741 -5.968 1.00 98.56 178 ILE A CA 1
ATOM 1251 C C . ILE A 1 178 ? -3.119 -6.587 -5.157 1.00 98.56 178 ILE A C 1
ATOM 1253 O O . ILE A 1 178 ? -1.947 -6.699 -5.515 1.00 98.56 178 ILE A O 1
ATOM 1257 N N . LEU A 1 179 ? -3.604 -7.203 -4.082 1.00 98.75 179 LEU A N 1
ATOM 1258 C CA . LEU A 1 179 ? -2.827 -8.101 -3.236 1.00 98.75 179 LEU A CA 1
ATOM 1259 C C . LEU A 1 179 ? -2.475 -9.373 -4.015 1.00 98.75 179 LEU A C 1
ATOM 1261 O O . LEU A 1 179 ? -3.362 -10.087 -4.477 1.00 98.75 179 LEU A O 1
ATOM 1265 N N . LEU A 1 180 ? -1.186 -9.663 -4.154 1.00 98.62 180 LEU A N 1
ATOM 1266 C CA . LEU A 1 180 ? -0.682 -10.879 -4.795 1.00 98.62 180 LEU A CA 1
ATOM 1267 C C . LEU A 1 180 ? -0.430 -11.979 -3.765 1.00 98.62 180 LEU A C 1
ATOM 1269 O O . LEU A 1 180 ? -0.733 -13.144 -4.003 1.00 98.62 180 LEU A O 1
ATOM 1273 N N . GLU A 1 181 ? 0.095 -11.594 -2.604 1.00 98.69 181 GLU A N 1
ATOM 1274 C CA . GLU A 1 181 ? 0.480 -12.491 -1.517 1.00 98.69 181 GLU A CA 1
ATOM 1275 C C . GLU A 1 181 ? 0.193 -11.828 -0.171 1.00 98.69 181 GLU A C 1
ATOM 1277 O O . GLU A 1 181 ? 0.326 -10.615 -0.045 1.00 98.69 181 GLU A O 1
ATOM 1282 N N . GLY A 1 182 ? -0.146 -12.617 0.852 1.00 98.50 182 GLY A N 1
ATOM 1283 C CA . GLY A 1 182 ? -0.472 -12.116 2.191 1.00 98.50 182 GLY A CA 1
ATOM 1284 C C . GLY A 1 182 ? -1.975 -12.056 2.459 1.00 98.50 182 GLY A C 1
ATOM 1285 O O . GLY A 1 182 ? -2.763 -12.773 1.836 1.00 98.50 182 GLY A O 1
ATOM 1286 N N . SER A 1 183 ? -2.388 -11.244 3.436 1.00 98.56 183 SER A N 1
ATOM 1287 C CA . SER A 1 183 ? -3.813 -11.062 3.740 1.00 98.56 183 SER A CA 1
ATOM 1288 C C . SER A 1 183 ? -4.111 -9.773 4.495 1.00 98.56 183 SER A C 1
ATOM 1290 O O . SER A 1 183 ? -3.302 -9.304 5.299 1.00 98.56 183 SER A O 1
ATOM 1292 N N . PHE A 1 184 ? -5.321 -9.261 4.292 1.00 98.56 184 PHE A N 1
ATOM 1293 C CA . PHE A 1 184 ? -5.901 -8.142 5.020 1.00 98.56 184 PHE A CA 1
ATOM 1294 C C . PHE A 1 184 ? -7.049 -8.629 5.901 1.00 98.56 184 PHE A C 1
ATOM 1296 O O . PHE A 1 184 ? -7.925 -9.391 5.475 1.00 98.56 184 PHE A O 1
ATOM 1303 N N . LYS A 1 185 ? -7.052 -8.181 7.152 1.00 98.12 185 LYS A N 1
ATOM 1304 C CA . LYS A 1 185 ? -8.092 -8.445 8.141 1.00 98.12 185 LYS A CA 1
ATOM 1305 C C . LYS A 1 185 ? -8.755 -7.124 8.499 1.00 98.12 185 LYS A C 1
ATOM 1307 O O . LYS A 1 185 ? -8.074 -6.168 8.855 1.00 98.12 185 LYS A O 1
ATOM 1312 N N . VAL A 1 186 ? -10.079 -7.116 8.433 1.00 96.62 186 VAL A N 1
ATOM 1313 C CA . VAL A 1 186 ? -10.937 -6.047 8.944 1.00 96.62 186 VAL A CA 1
ATOM 1314 C C . VAL A 1 186 ? -11.781 -6.672 10.044 1.00 96.62 186 VAL A C 1
ATOM 1316 O O . VAL A 1 186 ? -12.403 -7.716 9.829 1.00 96.62 186 VAL A O 1
ATOM 1319 N N . LEU A 1 187 ? -11.703 -6.086 11.230 1.00 90.06 187 LEU A N 1
ATOM 1320 C CA . LEU A 1 187 ? -12.274 -6.575 12.472 1.00 90.06 187 LEU A CA 1
ATOM 1321 C C . LEU A 1 187 ? -13.148 -5.446 13.025 1.00 90.06 187 LEU A C 1
ATOM 1323 O O . LEU A 1 187 ? -12.662 -4.383 13.403 1.00 90.06 187 LEU A O 1
ATOM 1327 N N . SER A 1 188 ? -14.461 -5.643 13.032 1.00 69.19 188 SER A N 1
ATOM 1328 C CA . SER A 1 188 ? -15.349 -4.760 13.780 1.00 69.19 188 SER A CA 1
ATOM 1329 C C . SER A 1 188 ? -15.132 -5.016 15.270 1.00 69.19 188 SER A C 1
ATOM 1331 O O . SER A 1 188 ? -15.183 -6.170 15.693 1.00 69.19 188 SER A O 1
ATOM 1333 N N . GLY A 1 189 ? -14.960 -3.962 16.069 1.00 59.41 189 GLY A N 1
ATOM 1334 C CA . GLY A 1 189 ? -14.868 -4.059 17.533 1.00 59.41 189 GLY A CA 1
ATOM 1335 C C . GLY A 1 189 ? -16.096 -4.670 18.227 1.00 59.41 189 GLY A C 1
ATOM 1336 O O . GLY A 1 189 ? -16.048 -4.861 19.433 1.00 59.41 189 GLY A O 1
ATOM 1337 N N . ASP A 1 190 ? -17.147 -5.025 17.474 1.00 51.31 190 ASP A N 1
ATOM 1338 C CA . ASP A 1 190 ? -18.437 -5.503 17.983 1.00 51.31 190 ASP A CA 1
ATOM 1339 C C . ASP A 1 190 ? -18.901 -6.845 17.375 1.00 51.31 190 ASP A C 1
ATOM 1341 O O . ASP A 1 190 ? -20.098 -7.133 17.342 1.00 51.31 190 ASP A O 1
ATOM 1345 N N . ALA A 1 191 ? -17.996 -7.697 16.879 1.00 39.06 191 ALA A N 1
ATOM 1346 C CA . ALA A 1 191 ? -18.391 -9.053 16.480 1.00 39.06 191 ALA A CA 1
ATOM 1347 C C . ALA A 1 191 ? -18.590 -9.938 17.728 1.00 39.06 191 ALA A C 1
ATOM 1349 O O . ALA A 1 191 ? -17.657 -10.589 18.197 1.00 39.06 191 ALA A O 1
ATOM 1350 N N . LYS A 1 192 ? -19.807 -9.940 18.284 1.00 36.09 192 LYS A N 1
ATOM 1351 C CA . LYS A 1 192 ? -20.310 -11.094 19.037 1.00 36.09 192 LYS A CA 1
ATOM 1352 C C . LYS A 1 192 ? -20.858 -12.089 18.018 1.00 36.09 192 LYS A C 1
ATOM 1354 O O . LYS A 1 192 ? -21.859 -11.788 17.370 1.00 36.09 192 LYS A O 1
ATOM 1359 N N . ASP A 1 193 ? -20.154 -13.208 17.867 1.00 36.53 193 ASP A N 1
ATOM 1360 C CA . ASP A 1 193 ? -20.686 -14.426 17.245 1.00 36.53 193 ASP A CA 1
ATOM 1361 C C . ASP A 1 193 ? -21.908 -14.950 18.022 1.00 36.53 193 ASP A C 1
ATOM 1363 O O . ASP A 1 193 ? -21.923 -14.819 19.273 1.00 36.53 193 ASP A O 1
#

Sequence (193 aa):
MIMEVRYMHRRIELLSRRLICPVIMGLALIGLAVGAFGKQNSNTDLASGTIARGAGTTIIQGGTGSAGGFVPVLTTIAFHAEKSGGTVTGDFECLARAPAAPTGAVSAQFTVNAMYVTGEITGAVVNGDTATLTGTANITGLGAGSAVPFELVVRKGGPGSTAVLTTKGSPVLVFHEILLEGSFKVLSGDAKD

Solvent-accessible surface area (backbone atoms only — not comparable to full-atom values): 11178 Å² total; per-residue (Å²): 137,88,89,84,81,84,92,86,82,92,82,92,82,85,89,89,88,86,86,87,83,86,90,83,91,80,91,80,92,79,90,80,77,94,70,76,89,69,79,85,71,83,78,79,77,53,58,62,42,61,38,35,39,33,42,33,38,28,36,38,66,63,29,56,31,82,96,53,70,45,26,57,32,41,34,41,40,37,38,40,33,32,30,48,80,77,42,40,44,34,43,36,40,36,44,29,23,21,39,86,56,76,71,71,100,60,89,79,60,67,75,35,82,40,26,44,36,50,28,45,30,57,40,73,49,79,58,88,56,30,33,42,36,28,33,35,22,40,30,39,61,69,78,51,43,73,70,32,40,36,38,40,38,36,36,44,41,40,60,74,25,41,39,36,42,34,38,66,48,90,71,69,45,75,44,49,28,36,29,67,40,56,41,35,46,52,39,69,85,75,78,77,129